Protein AF-A0AAW0C4X2-F1 (afdb_monomer)

Structure (mmCIF, N/CA/C/O backbone):
data_AF-A0AAW0C4X2-F1
#
_entry.id   AF-A0AAW0C4X2-F1
#
loop_
_atom_site.group_PDB
_atom_site.id
_atom_site.type_symbol
_atom_site.label_atom_id
_atom_site.label_alt_id
_atom_site.label_comp_id
_atom_site.label_asym_id
_atom_site.label_entity_id
_atom_site.label_seq_id
_atom_site.pdbx_PDB_ins_code
_atom_site.Cartn_x
_atom_site.Cartn_y
_atom_site.Cartn_z
_atom_site.occupancy
_atom_site.B_iso_or_equiv
_atom_site.auth_seq_id
_atom_site.auth_comp_id
_atom_site.auth_asym_id
_atom_site.auth_atom_id
_atom_site.pdbx_PDB_model_num
ATOM 1 N N . MET A 1 1 ? 22.950 -20.871 20.100 1.00 30.23 1 MET A N 1
ATOM 2 C CA . MET A 1 1 ? 23.099 -21.488 18.767 1.00 30.23 1 MET A CA 1
ATOM 3 C C . MET A 1 1 ? 21.728 -21.504 18.119 1.00 30.23 1 MET A C 1
ATOM 5 O O . MET A 1 1 ? 20.784 -21.814 18.840 1.00 30.23 1 MET A O 1
ATOM 9 N N . PRO A 1 2 ? 21.599 -21.132 16.837 1.00 30.61 2 PRO A N 1
ATOM 10 C CA . PRO A 1 2 ? 20.339 -21.278 16.115 1.00 30.61 2 PRO A CA 1
ATOM 11 C C . PRO A 1 2 ? 19.966 -22.760 16.074 1.00 30.61 2 PRO A C 1
ATOM 13 O O . PRO A 1 2 ? 20.834 -23.610 15.881 1.00 30.61 2 PRO A O 1
ATOM 16 N N . THR A 1 3 ? 18.696 -23.067 16.304 1.00 38.06 3 THR A N 1
ATOM 17 C CA . THR A 1 3 ? 18.161 -24.437 16.331 1.00 38.06 3 THR A CA 1
ATOM 18 C C . THR A 1 3 ? 17.644 -24.906 14.971 1.00 38.06 3 THR A C 1
ATOM 20 O O . THR A 1 3 ? 17.296 -26.074 14.841 1.00 38.06 3 THR A O 1
ATOM 23 N N . LYS A 1 4 ? 17.604 -24.015 13.972 1.00 41.84 4 LYS A N 1
ATOM 24 C CA . LYS A 1 4 ? 17.102 -24.269 12.617 1.00 41.84 4 LYS A CA 1
ATOM 25 C C . LYS A 1 4 ? 18.231 -24.215 11.587 1.00 41.84 4 LYS A C 1
ATOM 27 O O . LYS A 1 4 ? 19.184 -23.449 11.733 1.00 41.84 4 LYS A O 1
ATOM 32 N N . THR A 1 5 ? 18.129 -25.034 10.550 1.00 49.03 5 THR A N 1
ATOM 33 C CA . THR A 1 5 ? 19.038 -25.059 9.396 1.00 49.03 5 THR A CA 1
ATOM 34 C C . THR A 1 5 ? 18.784 -23.872 8.457 1.00 49.03 5 THR A C 1
ATOM 36 O O . THR A 1 5 ? 17.700 -23.302 8.457 1.00 49.03 5 THR A O 1
ATOM 39 N N . LEU A 1 6 ? 19.760 -23.487 7.619 1.00 46.00 6 LEU A N 1
ATOM 40 C CA . LEU A 1 6 ? 19.628 -22.357 6.675 1.00 46.00 6 LEU A CA 1
ATOM 41 C C . LEU A 1 6 ? 18.376 -22.473 5.781 1.00 46.00 6 LEU A C 1
ATOM 43 O O . LEU A 1 6 ? 17.699 -21.478 5.538 1.00 46.00 6 LEU A O 1
ATOM 47 N N . ASN A 1 7 ? 18.050 -23.691 5.344 1.00 52.19 7 ASN A N 1
ATOM 48 C CA . ASN A 1 7 ? 16.861 -23.965 4.538 1.00 52.19 7 ASN A CA 1
ATOM 49 C C . ASN A 1 7 ? 15.564 -23.792 5.346 1.00 52.19 7 ASN A C 1
ATOM 51 O O . ASN A 1 7 ? 14.578 -23.335 4.791 1.00 52.19 7 ASN A O 1
ATOM 55 N N . GLU A 1 8 ? 15.575 -24.092 6.649 1.00 50.25 8 GLU A N 1
ATOM 56 C CA . GLU A 1 8 ? 14.438 -23.884 7.566 1.00 50.25 8 GLU A CA 1
ATOM 57 C C . GLU A 1 8 ? 14.290 -22.420 8.029 1.00 50.25 8 GLU A C 1
ATOM 59 O O . GLU A 1 8 ? 13.216 -22.005 8.463 1.00 50.25 8 GLU A O 1
ATOM 64 N N . ILE A 1 9 ? 15.371 -21.637 7.956 1.00 52.06 9 ILE A N 1
ATOM 65 C CA . ILE A 1 9 ? 15.405 -20.190 8.233 1.00 52.06 9 ILE A CA 1
ATOM 66 C C . ILE A 1 9 ? 14.871 -19.399 7.025 1.00 52.06 9 ILE A C 1
ATOM 68 O O . ILE A 1 9 ? 14.183 -18.393 7.182 1.00 52.06 9 ILE A O 1
ATOM 72 N N . LEU A 1 10 ? 15.171 -19.872 5.810 1.00 57.56 10 LEU A N 1
ATOM 73 C CA . LEU A 1 10 ? 14.763 -19.269 4.538 1.00 57.56 10 LEU A CA 1
ATOM 74 C C . LEU A 1 10 ? 13.524 -19.912 3.906 1.00 57.56 10 LEU A C 1
ATOM 76 O O . LEU A 1 10 ? 13.222 -19.584 2.760 1.00 57.56 10 LEU A O 1
ATOM 80 N N . THR A 1 11 ? 12.817 -20.819 4.591 1.00 59.12 11 THR A N 1
ATOM 81 C CA . THR A 1 11 ? 11.594 -21.436 4.050 1.00 59.12 11 THR A CA 1
ATOM 82 C C . THR A 1 11 ? 10.498 -20.391 3.871 1.00 59.12 11 THR A C 1
ATOM 84 O O . THR A 1 11 ? 9.638 -20.181 4.724 1.00 59.12 11 THR A O 1
ATOM 87 N N . ILE A 1 12 ? 10.549 -19.730 2.724 1.00 65.94 12 ILE A N 1
ATOM 88 C CA . ILE A 1 12 ? 9.437 -19.049 2.102 1.00 65.94 12 ILE A CA 1
ATOM 89 C C . ILE A 1 12 ? 8.434 -20.125 1.696 1.00 65.94 12 ILE A C 1
ATOM 91 O O . ILE A 1 12 ? 8.814 -21.199 1.216 1.00 65.94 12 ILE A O 1
ATOM 95 N N . THR A 1 13 ? 7.146 -19.892 1.939 1.00 75.81 13 THR A N 1
ATOM 96 C CA . THR A 1 13 ? 6.155 -20.843 1.436 1.00 75.81 13 THR A CA 1
ATOM 97 C C . THR A 1 13 ? 6.242 -20.862 -0.094 1.00 75.81 13 THR A C 1
ATOM 99 O O . THR A 1 13 ? 6.532 -19.821 -0.682 1.00 75.81 13 THR A O 1
ATOM 102 N N . PRO A 1 14 ? 5.983 -21.992 -0.776 1.00 78.69 14 PRO A N 1
ATOM 103 C CA . PRO A 1 14 ? 6.015 -22.024 -2.240 1.00 78.69 14 PRO A CA 1
ATOM 104 C C . PRO A 1 14 ? 5.150 -20.925 -2.874 1.00 78.69 14 PRO A C 1
ATOM 106 O O . PRO A 1 14 ? 5.564 -20.283 -3.831 1.00 78.69 14 PRO A O 1
ATOM 109 N N . LYS A 1 15 ? 3.991 -20.633 -2.264 1.00 77.62 15 LYS A N 1
ATOM 110 C CA . LYS A 1 15 ? 3.109 -19.532 -2.673 1.00 77.62 15 LYS A CA 1
ATOM 111 C C . LYS A 1 15 ? 3.739 -18.156 -2.481 1.00 77.62 15 LYS A C 1
ATOM 113 O O . LYS A 1 15 ? 3.568 -17.293 -3.334 1.00 77.62 15 LYS A O 1
ATOM 118 N N . ASP A 1 16 ? 4.435 -17.933 -1.367 1.00 76.69 16 ASP A N 1
ATOM 119 C CA . ASP A 1 16 ? 5.149 -16.675 -1.158 1.00 76.69 16 ASP A CA 1
ATOM 120 C C . ASP A 1 16 ? 6.335 -16.531 -2.125 1.00 76.69 16 ASP A C 1
ATOM 122 O O . ASP A 1 16 ? 6.583 -15.428 -2.600 1.00 76.69 16 ASP A O 1
ATOM 126 N N . GLY A 1 17 ? 7.009 -17.635 -2.467 1.00 73.88 17 GLY A N 1
ATOM 127 C CA . GLY A 1 17 ? 8.081 -17.700 -3.467 1.00 73.88 17 GLY A CA 1
ATOM 128 C C . GLY A 1 17 ? 7.625 -17.311 -4.858 1.00 73.88 17 GLY A C 1
ATOM 129 O O . GLY A 1 17 ? 8.227 -16.428 -5.461 1.00 73.88 17 GLY A O 1
ATOM 130 N N . GLN A 1 18 ? 6.514 -17.888 -5.306 1.00 79.75 18 GLN A N 1
ATOM 131 C CA . GLN A 1 18 ? 5.972 -17.665 -6.642 1.00 79.75 18 GLN A CA 1
ATOM 132 C C . GLN A 1 18 ? 5.727 -16.177 -6.952 1.00 79.75 18 GLN A C 1
ATOM 134 O O . GLN A 1 18 ? 5.985 -15.723 -8.061 1.00 79.75 18 GLN A O 1
ATOM 139 N N . ILE A 1 19 ? 5.307 -15.375 -5.964 1.00 78.56 19 ILE A N 1
ATOM 140 C CA . ILE A 1 19 ? 5.107 -13.926 -6.161 1.00 78.56 19 ILE A CA 1
ATOM 141 C C . ILE A 1 19 ? 6.406 -13.191 -6.520 1.00 78.56 19 ILE A C 1
ATOM 143 O O . ILE A 1 19 ? 6.371 -12.193 -7.240 1.00 78.56 19 ILE A O 1
ATOM 147 N N . TRP A 1 20 ? 7.552 -13.654 -6.021 1.00 78.38 20 TRP A N 1
ATOM 148 C CA . TRP A 1 20 ? 8.853 -13.042 -6.309 1.00 78.38 20 TRP A CA 1
ATOM 149 C C . TRP A 1 20 ? 9.509 -13.590 -7.582 1.00 78.38 20 TRP A C 1
ATOM 151 O O . TRP A 1 20 ? 10.582 -13.130 -7.971 1.00 78.38 20 TRP A O 1
ATOM 161 N N . GLU A 1 21 ? 8.864 -14.549 -8.242 1.00 78.69 21 GLU A N 1
ATOM 162 C CA . GLU A 1 21 ? 9.264 -15.066 -9.550 1.00 78.69 21 GLU A CA 1
ATOM 163 C C . GLU A 1 21 ? 8.542 -14.335 -10.699 1.00 78.69 21 GLU A C 1
ATOM 165 O O . GLU A 1 21 ? 9.056 -14.311 -11.814 1.00 78.69 21 GLU A O 1
ATOM 170 N N . ASP A 1 22 ? 7.415 -13.658 -10.431 1.00 81.62 22 ASP A N 1
ATOM 171 C CA . ASP A 1 22 ? 6.643 -12.877 -11.415 1.00 81.62 22 ASP A CA 1
ATOM 172 C C . ASP A 1 22 ? 7.267 -11.494 -11.681 1.00 81.62 22 ASP A C 1
ATOM 174 O O . ASP A 1 22 ? 6.803 -10.430 -11.237 1.00 81.62 22 ASP A O 1
ATOM 178 N N . TRP A 1 23 ? 8.387 -11.521 -12.397 1.00 83.19 23 TRP A N 1
ATOM 179 C CA . TRP A 1 23 ? 9.043 -10.332 -12.919 1.00 83.19 23 TRP A CA 1
ATOM 180 C C . TRP A 1 23 ? 8.372 -9.862 -14.199 1.00 83.19 23 TRP A C 1
ATOM 182 O O . TRP A 1 23 ? 8.041 -10.648 -15.078 1.00 83.19 23 TRP A O 1
ATOM 192 N N . VAL A 1 24 ? 8.241 -8.550 -14.332 1.00 87.19 24 VAL A N 1
ATOM 193 C CA . VAL A 1 24 ? 7.792 -7.900 -15.558 1.00 87.19 24 VAL A CA 1
ATOM 194 C C . VAL A 1 24 ? 8.735 -6.767 -15.923 1.00 87.19 24 VAL A C 1
ATOM 196 O O . VAL A 1 24 ? 9.558 -6.303 -15.119 1.00 87.19 24 VAL A O 1
ATOM 199 N N . VAL A 1 25 ? 8.608 -6.319 -17.162 1.00 86.19 25 VAL A N 1
ATOM 200 C CA . VAL A 1 25 ? 9.447 -5.288 -17.745 1.00 86.19 25 VAL A CA 1
ATOM 201 C C . VAL A 1 25 ? 8.574 -4.142 -18.238 1.00 86.19 25 VAL A C 1
ATOM 203 O O . VAL A 1 25 ? 7.475 -4.351 -18.754 1.00 86.19 25 VAL A O 1
ATOM 206 N N . VAL A 1 26 ? 9.091 -2.920 -18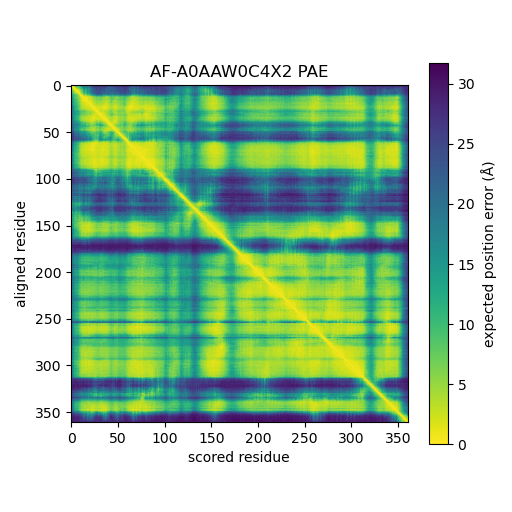.110 1.00 86.56 26 VAL A N 1
ATOM 207 C CA . VAL A 1 26 ? 8.535 -1.709 -18.724 1.00 86.56 26 VAL A CA 1
ATOM 208 C C . VAL A 1 26 ? 9.598 -1.047 -19.602 1.00 86.56 26 VAL A C 1
ATOM 210 O O . VAL A 1 26 ? 10.771 -0.986 -19.225 1.00 86.56 26 VAL A O 1
ATOM 213 N N . SER A 1 27 ? 9.182 -0.550 -20.767 1.00 83.25 27 SER A N 1
ATOM 214 C CA . SER A 1 27 ? 10.049 -0.007 -21.817 1.00 83.25 27 SER A CA 1
ATOM 215 C C . SER A 1 27 ? 9.415 1.229 -22.464 1.00 83.25 27 SER A C 1
ATOM 217 O O . SER A 1 27 ? 8.183 1.287 -22.563 1.00 83.25 27 SER A O 1
ATOM 219 N N . PRO A 1 28 ? 10.204 2.208 -22.950 1.00 81.88 28 PRO A N 1
ATOM 220 C CA . PRO A 1 28 ? 9.652 3.425 -23.545 1.00 81.88 28 PRO A CA 1
ATOM 221 C C . PRO A 1 28 ? 9.048 3.201 -24.936 1.00 81.88 28 PRO A C 1
ATOM 223 O O . PRO A 1 28 ? 8.230 4.011 -25.385 1.00 81.88 28 PRO A O 1
ATOM 226 N N . ILE A 1 29 ? 9.432 2.117 -25.620 1.00 82.06 29 ILE A N 1
ATOM 227 C CA . ILE A 1 29 ? 8.909 1.746 -26.944 1.00 82.06 29 ILE A CA 1
ATOM 228 C C . ILE A 1 29 ? 7.496 1.162 -26.894 1.00 82.06 29 ILE A C 1
ATOM 230 O O . ILE A 1 29 ? 6.831 1.094 -27.928 1.00 82.06 29 ILE A O 1
ATOM 234 N N . TRP A 1 30 ? 7.016 0.759 -25.717 1.00 86.00 30 TRP A N 1
ATOM 235 C CA . TRP A 1 30 ? 5.680 0.201 -25.554 1.00 86.00 30 TRP A CA 1
ATOM 236 C C . TRP A 1 30 ? 4.628 1.277 -25.246 1.00 86.00 30 TRP A C 1
ATOM 238 O O . TRP A 1 30 ? 4.924 2.449 -24.970 1.00 86.00 30 TRP A O 1
ATOM 248 N N . GLY A 1 31 ? 3.355 0.879 -25.339 1.00 85.88 31 GLY A N 1
ATOM 249 C CA . GLY A 1 31 ? 2.228 1.730 -24.957 1.00 85.88 31 GLY A CA 1
ATOM 250 C C . GLY A 1 31 ? 2.312 2.159 -23.489 1.00 85.88 31 GLY A C 1
ATOM 251 O O . GLY A 1 31 ? 2.940 1.487 -22.679 1.00 85.88 31 GLY A O 1
ATOM 252 N N . LYS A 1 32 ? 1.662 3.276 -23.133 1.00 87.19 32 LYS A N 1
ATOM 253 C CA . LYS A 1 32 ? 1.737 3.863 -21.778 1.00 87.19 32 LYS A CA 1
ATOM 254 C C . LYS A 1 32 ? 1.406 2.875 -20.652 1.00 87.19 32 LYS A C 1
ATOM 256 O O . LYS A 1 32 ? 2.076 2.878 -19.622 1.00 87.19 32 LYS A O 1
ATOM 261 N N . ASP A 1 33 ? 0.414 2.027 -20.899 1.00 88.25 33 ASP A N 1
ATOM 262 C CA . ASP A 1 33 ? -0.102 1.036 -19.950 1.00 88.25 33 ASP A CA 1
ATOM 263 C C . ASP A 1 33 ? 0.344 -0.391 -20.283 1.00 88.25 33 ASP A C 1
ATOM 265 O O . ASP A 1 33 ? -0.152 -1.353 -19.702 1.00 88.25 33 ASP A O 1
ATOM 269 N N . TRP A 1 34 ? 1.253 -0.547 -21.246 1.00 89.94 34 TRP A N 1
ATOM 270 C CA . TRP A 1 34 ? 1.736 -1.856 -21.649 1.00 89.94 34 TRP A CA 1
ATOM 271 C C . TRP A 1 34 ? 2.899 -2.283 -20.756 1.00 89.94 34 TRP A C 1
ATOM 273 O O . TRP A 1 34 ? 3.835 -1.523 -20.503 1.00 89.94 34 TRP A O 1
ATOM 283 N N . VAL A 1 35 ? 2.835 -3.529 -20.308 1.00 89.62 35 VAL A N 1
ATOM 284 C CA . VAL A 1 35 ? 3.835 -4.195 -19.476 1.00 89.62 35 VAL A CA 1
ATOM 285 C C . VAL A 1 35 ? 4.068 -5.568 -20.088 1.00 89.62 35 VAL A C 1
ATOM 287 O O . VAL A 1 35 ? 3.130 -6.167 -20.623 1.00 89.62 35 VAL A O 1
ATOM 290 N N . SER A 1 36 ? 5.307 -6.049 -20.044 1.00 88.12 36 SER A N 1
ATOM 291 C CA . SER A 1 36 ? 5.642 -7.329 -20.661 1.00 88.12 36 SER A CA 1
ATOM 292 C C . SER A 1 36 ? 4.880 -8.501 -20.034 1.00 88.12 36 SER A C 1
ATOM 294 O O . SER A 1 36 ? 4.497 -8.437 -18.859 1.00 88.12 36 SER A O 1
ATOM 296 N N . PRO A 1 37 ? 4.736 -9.621 -20.767 1.00 87.12 37 PRO A N 1
ATOM 297 C CA . PRO A 1 37 ? 4.559 -10.930 -20.144 1.00 87.12 37 PRO A CA 1
ATOM 298 C C . PRO A 1 37 ? 5.647 -11.205 -19.085 1.00 87.12 37 PRO A C 1
ATOM 300 O O . PRO A 1 37 ? 6.644 -10.466 -19.033 1.00 87.12 37 PRO A O 1
ATOM 303 N N . PRO A 1 38 ? 5.480 -12.251 -18.251 1.00 86.50 38 PRO A N 1
ATOM 304 C CA . PRO A 1 38 ? 6.507 -12.667 -17.303 1.00 86.50 38 PRO A CA 1
ATOM 305 C C . PRO A 1 38 ? 7.889 -12.734 -17.958 1.00 86.50 38 PRO A C 1
ATOM 307 O O . PRO A 1 38 ? 8.058 -13.264 -19.059 1.00 86.50 38 PRO A O 1
ATOM 310 N N . ALA A 1 39 ? 8.860 -12.140 -17.280 1.00 81.31 39 ALA A N 1
ATOM 311 C CA . ALA A 1 39 ? 10.232 -12.034 -17.725 1.00 81.31 39 ALA A CA 1
ATOM 312 C C . ALA A 1 39 ? 11.142 -12.855 -16.815 1.00 81.31 39 ALA A C 1
ATOM 314 O O . ALA A 1 39 ? 10.932 -12.939 -15.607 1.00 81.31 39 ALA A O 1
ATOM 315 N N . TYR A 1 40 ? 12.198 -13.405 -17.391 1.00 76.94 40 TYR A N 1
ATOM 316 C CA . TYR A 1 40 ? 13.245 -14.098 -16.665 1.00 76.94 40 TYR A CA 1
ATOM 317 C C . TYR A 1 40 ? 14.523 -13.284 -16.714 1.00 76.94 40 TYR A C 1
ATOM 319 O O . TYR A 1 40 ? 14.752 -12.475 -17.614 1.00 76.94 40 TYR A O 1
ATOM 327 N N . CYS A 1 41 ? 15.351 -13.475 -15.697 1.00 66.06 41 CYS A N 1
ATOM 328 C CA . CYS A 1 41 ? 16.691 -12.941 -15.708 1.00 66.06 41 CYS A CA 1
ATOM 329 C C . CYS A 1 41 ? 17.675 -14.055 -15.450 1.00 66.06 41 CYS A C 1
ATOM 331 O O . CYS A 1 41 ? 17.572 -14.758 -14.442 1.00 66.06 41 CYS A O 1
ATOM 333 N N . ASP A 1 42 ? 18.653 -14.157 -16.332 1.00 63.12 42 ASP A N 1
ATOM 334 C CA . ASP A 1 42 ? 19.755 -15.071 -16.138 1.00 63.12 42 ASP A CA 1
ATOM 335 C C . ASP A 1 42 ? 20.718 -14.564 -15.045 1.00 63.12 42 ASP A C 1
ATOM 337 O O . ASP A 1 42 ? 20.573 -13.480 -14.463 1.00 63.12 42 ASP A O 1
ATOM 341 N N . SER A 1 43 ? 21.745 -15.360 -14.756 1.00 55.47 43 SER A N 1
ATOM 342 C CA . SER A 1 43 ? 22.785 -15.012 -13.785 1.00 55.47 43 SER A CA 1
ATOM 343 C C . SER A 1 43 ? 23.664 -13.822 -14.193 1.00 55.47 43 SER A C 1
ATOM 345 O O . SER A 1 43 ? 24.416 -13.319 -13.357 1.00 55.47 43 SER A O 1
ATOM 347 N N . TYR A 1 44 ? 23.604 -13.389 -15.453 1.00 53.28 44 TYR A N 1
ATOM 348 C CA . TYR A 1 44 ? 24.415 -12.310 -16.015 1.00 53.28 44 TYR A CA 1
ATOM 349 C C . TYR A 1 44 ? 23.652 -10.987 -16.137 1.00 53.28 44 TYR A C 1
ATOM 351 O O . TYR A 1 44 ? 24.259 -9.962 -16.444 1.00 53.28 44 TYR A O 1
ATOM 359 N N . GLY A 1 45 ? 22.356 -10.978 -15.817 1.00 56.53 45 GLY A N 1
ATOM 360 C CA . GLY A 1 45 ? 21.523 -9.783 -15.867 1.00 56.53 45 GLY A CA 1
ATOM 361 C C . GLY A 1 45 ? 20.783 -9.596 -17.192 1.00 56.53 45 GLY A C 1
ATOM 362 O O . GLY A 1 45 ? 20.125 -8.565 -17.347 1.00 56.53 45 GLY A O 1
ATOM 363 N N . ALA A 1 46 ? 20.888 -10.547 -18.126 1.00 65.31 46 ALA A N 1
ATOM 364 C CA . ALA A 1 46 ? 20.123 -10.534 -19.364 1.00 65.31 46 ALA A CA 1
ATOM 365 C C . ALA A 1 46 ? 18.643 -10.765 -19.052 1.00 65.31 46 ALA A C 1
ATOM 367 O O . ALA A 1 46 ? 18.299 -11.559 -18.178 1.00 65.31 46 ALA A O 1
ATOM 368 N N . ILE A 1 47 ? 17.775 -10.023 -19.738 1.00 68.06 47 ILE A N 1
ATOM 369 C CA . ILE A 1 47 ? 16.328 -10.094 -19.556 1.00 68.06 47 ILE A CA 1
ATOM 370 C C . ILE A 1 47 ? 15.748 -10.874 -20.730 1.00 68.06 47 ILE A C 1
ATOM 372 O O . ILE A 1 47 ? 15.833 -10.426 -21.871 1.00 68.06 47 ILE A O 1
ATOM 376 N N . GLU A 1 48 ? 15.123 -12.002 -20.427 1.00 73.31 48 GLU A N 1
ATOM 377 C CA . GLU A 1 48 ? 14.366 -12.811 -21.376 1.00 73.31 48 GLU A CA 1
ATOM 378 C C . GLU A 1 48 ? 12.877 -12.531 -21.178 1.00 73.31 48 GLU A C 1
ATOM 380 O O . GLU A 1 48 ? 12.376 -12.584 -20.055 1.00 73.31 48 GLU A O 1
ATOM 385 N N . ILE A 1 49 ? 12.152 -12.233 -22.253 1.00 77.44 49 ILE A N 1
ATOM 386 C CA . ILE A 1 49 ? 10.697 -12.034 -22.208 1.00 77.44 49 ILE A CA 1
ATOM 387 C C . ILE A 1 49 ? 10.076 -13.101 -23.097 1.00 77.44 49 ILE A C 1
ATOM 389 O O . ILE A 1 49 ? 10.462 -13.240 -24.257 1.00 77.44 49 ILE A O 1
ATOM 393 N N . ASP A 1 50 ? 9.135 -13.872 -22.549 1.00 71.88 50 ASP A N 1
ATOM 394 C CA . ASP A 1 50 ? 8.452 -14.940 -23.295 1.00 71.88 50 ASP A CA 1
ATOM 395 C C . ASP A 1 50 ? 9.436 -15.943 -23.948 1.00 71.88 50 ASP A C 1
ATOM 397 O O . ASP A 1 50 ? 9.284 -16.363 -25.092 1.00 71.88 50 ASP A O 1
ATOM 401 N N . GLY A 1 51 ? 10.532 -16.258 -23.244 1.00 65.06 51 GLY A N 1
ATOM 402 C CA . GLY A 1 51 ? 11.563 -17.198 -23.706 1.00 65.06 51 GLY A CA 1
ATOM 403 C C . GLY A 1 51 ? 12.400 -16.722 -24.898 1.00 65.06 51 GLY A C 1
ATOM 404 O O . GLY A 1 51 ? 13.057 -17.536 -25.545 1.00 65.06 51 GLY A O 1
ATOM 405 N N . THR A 1 52 ? 12.377 -15.424 -25.211 1.00 62.91 52 THR A N 1
ATOM 406 C CA . THR A 1 52 ? 13.186 -14.829 -26.283 1.00 62.91 52 THR A CA 1
ATOM 407 C C . THR A 1 52 ? 14.100 -13.728 -25.737 1.00 62.91 52 THR A C 1
ATOM 409 O O . THR A 1 52 ? 13.701 -12.926 -24.890 1.00 62.91 52 THR A O 1
ATOM 412 N N . GLU A 1 53 ? 15.345 -13.691 -26.223 1.00 62.38 53 GLU A N 1
ATOM 413 C CA . GLU A 1 53 ? 16.364 -12.683 -25.862 1.00 62.38 53 GLU A CA 1
ATOM 414 C C . GLU A 1 53 ? 16.262 -11.406 -26.729 1.00 62.38 53 GLU A C 1
ATOM 416 O O . GLU A 1 53 ? 16.844 -10.368 -26.413 1.00 62.38 53 GLU A O 1
ATOM 421 N N . ASP A 1 54 ? 15.464 -11.450 -27.803 1.00 60.31 54 ASP A N 1
ATOM 422 C CA . ASP A 1 54 ? 15.385 -10.436 -28.867 1.00 60.31 54 ASP A CA 1
ATOM 423 C C . ASP A 1 54 ? 14.658 -9.134 -28.471 1.00 60.31 54 ASP A C 1
ATOM 425 O O . ASP A 1 54 ? 14.276 -8.337 -29.327 1.00 60.31 54 ASP A O 1
ATOM 429 N N . TRP A 1 55 ? 14.449 -8.869 -27.182 1.00 64.12 55 TRP A N 1
ATOM 430 C CA . TRP A 1 55 ? 13.702 -7.685 -26.739 1.00 64.12 55 TRP A CA 1
ATOM 431 C C . TRP A 1 55 ? 14.583 -6.460 -26.500 1.00 64.12 55 TRP A C 1
ATOM 433 O O . TRP A 1 55 ? 14.081 -5.339 -26.565 1.00 64.12 55 TRP A O 1
ATOM 443 N N . ASN A 1 56 ? 15.895 -6.637 -26.304 1.00 60.41 56 ASN A N 1
ATOM 444 C CA . ASN A 1 56 ? 16.848 -5.537 -26.108 1.00 60.41 56 ASN A CA 1
ATOM 445 C C . ASN A 1 56 ? 17.701 -5.253 -27.362 1.00 60.41 56 ASN A C 1
ATOM 447 O O . ASN A 1 56 ? 18.922 -5.144 -27.306 1.00 60.41 56 ASN A O 1
ATOM 451 N N . VAL A 1 57 ? 17.060 -5.121 -28.525 1.00 55.22 57 VAL A N 1
ATOM 452 C CA . VAL A 1 57 ? 17.756 -4.896 -29.814 1.00 55.22 57 VAL A CA 1
ATOM 453 C C . VAL A 1 57 ? 18.382 -3.494 -29.918 1.00 55.22 57 VAL A C 1
ATOM 455 O O . VAL A 1 57 ? 19.191 -3.234 -30.806 1.00 55.22 57 VAL A O 1
ATOM 458 N N . ARG A 1 58 ? 17.981 -2.555 -29.049 1.00 54.12 58 ARG A N 1
ATOM 459 C CA . ARG A 1 58 ? 18.320 -1.123 -29.157 1.00 54.12 58 ARG A CA 1
ATOM 460 C C . ARG A 1 58 ? 19.157 -0.562 -28.010 1.00 54.12 58 ARG A C 1
ATOM 462 O O . ARG A 1 58 ? 19.405 0.639 -28.014 1.00 54.12 58 ARG A O 1
ATOM 469 N N . ASP A 1 59 ? 19.595 -1.401 -27.071 1.00 58.72 59 ASP A N 1
ATOM 470 C CA . ASP A 1 59 ? 20.353 -0.967 -25.887 1.00 58.72 59 ASP A CA 1
ATOM 471 C C . ASP A 1 59 ? 19.594 0.110 -25.074 1.00 58.72 59 ASP A C 1
ATOM 473 O O . ASP A 1 59 ? 20.164 1.047 -24.514 1.00 58.72 59 ASP A O 1
ATOM 477 N N . GLU A 1 60 ? 18.259 0.014 -25.065 1.00 65.94 60 GLU A N 1
ATOM 478 C CA . GLU A 1 60 ? 17.392 0.923 -24.318 1.00 65.94 60 GLU A CA 1
ATOM 479 C C . GLU A 1 60 ? 17.287 0.458 -22.860 1.00 65.94 60 GLU A C 1
ATOM 481 O O . GLU A 1 60 ? 17.263 -0.735 -22.563 1.00 65.94 60 GLU A O 1
ATOM 486 N N . ASN A 1 61 ? 17.215 1.401 -21.918 1.00 73.12 61 ASN A N 1
ATOM 487 C CA . ASN A 1 61 ? 17.075 1.054 -20.507 1.00 73.12 61 ASN A CA 1
ATOM 488 C C . ASN A 1 61 ? 15.684 0.460 -20.243 1.00 73.12 61 ASN A C 1
ATOM 490 O O . ASN A 1 61 ? 14.671 1.110 -20.491 1.00 73.12 61 ASN A O 1
ATOM 494 N N . PHE A 1 62 ? 15.620 -0.744 -19.683 1.00 77.81 62 PHE A N 1
ATOM 495 C CA . PHE A 1 62 ? 14.373 -1.390 -19.270 1.00 77.81 62 PHE A CA 1
ATOM 496 C C . PHE A 1 62 ? 14.187 -1.295 -17.753 1.00 77.81 62 PHE A C 1
ATOM 498 O O . PHE A 1 62 ? 15.130 -1.506 -16.987 1.00 77.81 62 PHE A O 1
ATOM 505 N N . LEU A 1 63 ? 12.955 -1.035 -17.302 1.00 79.19 63 LEU A N 1
ATOM 506 C CA . LEU A 1 63 ? 12.604 -1.177 -15.890 1.00 79.19 63 LEU A CA 1
ATOM 507 C C . LEU A 1 63 ? 12.178 -2.616 -15.625 1.00 79.19 63 LEU A C 1
ATOM 509 O O . LEU A 1 63 ? 11.080 -3.008 -16.009 1.00 79.19 63 LEU A O 1
ATOM 513 N N . ARG A 1 64 ? 13.008 -3.369 -14.907 1.00 78.69 64 ARG A N 1
ATOM 514 C CA . ARG A 1 64 ? 12.644 -4.689 -14.385 1.00 78.69 64 ARG A CA 1
ATOM 515 C C . ARG A 1 64 ? 12.101 -4.570 -12.963 1.00 78.69 64 ARG A C 1
ATOM 517 O O . ARG A 1 64 ? 12.778 -4.038 -12.082 1.00 78.69 64 ARG A O 1
ATOM 524 N N . ILE A 1 65 ? 10.904 -5.091 -12.722 1.00 80.38 65 ILE A N 1
ATOM 525 C CA . ILE A 1 65 ? 10.216 -4.986 -11.430 1.00 80.38 65 ILE A CA 1
ATOM 526 C C . ILE A 1 65 ? 9.221 -6.139 -11.260 1.00 80.38 65 ILE A C 1
ATOM 528 O O . ILE A 1 65 ? 8.650 -6.609 -12.234 1.00 80.38 65 ILE A O 1
ATOM 532 N N . HIS A 1 66 ? 8.992 -6.606 -10.032 1.00 84.81 66 HIS A N 1
ATOM 533 C CA . HIS A 1 66 ? 7.926 -7.581 -9.775 1.00 84.81 66 HIS A CA 1
ATOM 534 C C . HIS A 1 66 ? 6.552 -6.958 -10.054 1.00 84.81 66 HIS A C 1
ATOM 536 O O . HIS A 1 66 ? 6.298 -5.827 -9.616 1.00 84.81 66 HIS A O 1
ATOM 542 N N . ARG A 1 67 ? 5.642 -7.694 -10.701 1.00 88.00 67 ARG A N 1
ATOM 543 C CA . ARG A 1 67 ? 4.316 -7.186 -11.108 1.00 88.00 67 ARG A CA 1
ATOM 544 C C . ARG A 1 67 ? 3.531 -6.573 -9.953 1.00 88.00 67 ARG A C 1
ATOM 546 O O . ARG A 1 67 ? 3.009 -5.467 -10.072 1.00 88.00 67 ARG A O 1
ATOM 553 N N . ILE A 1 68 ? 3.522 -7.242 -8.800 1.00 86.38 68 ILE A N 1
ATOM 554 C CA . ILE A 1 68 ? 2.853 -6.764 -7.582 1.00 86.38 68 ILE A CA 1
ATOM 555 C C . ILE A 1 68 ? 3.405 -5.415 -7.096 1.00 86.38 68 ILE A C 1
ATOM 557 O O . ILE A 1 68 ? 2.653 -4.543 -6.663 1.00 86.38 68 ILE A O 1
ATOM 561 N N . CYS A 1 69 ? 4.720 -5.214 -7.201 1.00 86.81 69 CYS A N 1
ATOM 562 C CA . CYS A 1 69 ? 5.385 -3.976 -6.806 1.00 86.81 69 CYS A CA 1
ATOM 563 C C . CYS A 1 69 ? 5.041 -2.843 -7.776 1.00 86.81 69 CYS A C 1
ATOM 565 O O . CYS A 1 69 ? 4.800 -1.717 -7.339 1.00 86.81 69 CYS A O 1
ATOM 567 N N . LEU A 1 70 ? 5.002 -3.152 -9.076 1.00 88.88 70 LEU A N 1
ATOM 568 C CA . LEU A 1 70 ? 4.600 -2.218 -10.123 1.00 88.88 70 LEU A CA 1
ATOM 569 C C . LEU A 1 70 ? 3.140 -1.789 -9.949 1.00 88.88 70 LEU A C 1
ATOM 571 O O . LEU A 1 70 ? 2.878 -0.594 -9.858 1.00 88.88 70 LEU A O 1
ATOM 575 N N . SER A 1 71 ? 2.213 -2.745 -9.810 1.00 90.81 71 SER A N 1
ATOM 576 C CA . SER A 1 71 ? 0.792 -2.475 -9.539 1.00 90.81 71 SER A CA 1
ATOM 577 C C . SER A 1 71 ? 0.626 -1.612 -8.293 1.00 90.81 71 SER A C 1
ATOM 579 O O . SER A 1 71 ? -0.033 -0.572 -8.340 1.00 90.81 71 SER A O 1
ATOM 581 N N . PHE A 1 72 ? 1.309 -1.959 -7.199 1.00 88.75 72 PHE A N 1
ATOM 582 C CA . PHE A 1 72 ? 1.248 -1.175 -5.971 1.00 88.75 72 PHE A CA 1
ATOM 583 C C . PHE A 1 72 ? 1.714 0.271 -6.170 1.00 88.75 72 PHE A C 1
ATOM 585 O O . PHE A 1 72 ? 0.998 1.191 -5.777 1.00 88.75 72 PHE A O 1
ATOM 592 N N . LEU A 1 73 ? 2.870 0.495 -6.803 1.00 87.00 73 LEU A N 1
ATOM 593 C CA . LEU A 1 73 ? 3.387 1.842 -7.068 1.00 87.00 73 LEU A CA 1
ATOM 594 C C . LEU A 1 73 ? 2.454 2.640 -7.986 1.00 87.00 73 LEU A C 1
ATOM 596 O O . LEU A 1 73 ? 2.070 3.757 -7.637 1.00 87.00 73 LEU A O 1
ATOM 600 N N . CYS A 1 74 ? 2.055 2.058 -9.118 1.00 88.19 74 CYS A N 1
ATOM 601 C CA . CYS A 1 74 ? 1.194 2.694 -10.112 1.00 88.19 74 CYS A CA 1
ATOM 602 C C . CYS A 1 74 ? -0.156 3.105 -9.518 1.00 88.19 74 CYS A C 1
ATOM 604 O O . CYS A 1 74 ? -0.548 4.271 -9.613 1.00 88.19 74 CYS A O 1
ATOM 606 N N . ARG A 1 75 ? -0.846 2.189 -8.825 1.00 88.31 75 ARG A N 1
ATOM 607 C CA . ARG A 1 75 ? -2.156 2.468 -8.214 1.00 88.31 75 ARG A CA 1
ATOM 608 C C . ARG A 1 75 ? -2.065 3.534 -7.131 1.00 88.31 75 ARG A C 1
ATOM 610 O O . ARG A 1 75 ? -2.887 4.447 -7.071 1.00 88.31 75 ARG A O 1
ATOM 617 N N . ARG A 1 76 ? -1.029 3.455 -6.303 1.00 84.31 76 ARG A N 1
ATOM 618 C CA . ARG A 1 76 ? -0.864 4.319 -5.139 1.00 84.31 76 ARG A CA 1
ATOM 619 C C . ARG A 1 76 ? -0.411 5.734 -5.479 1.00 84.31 76 ARG A C 1
ATOM 621 O O . ARG A 1 76 ? -0.832 6.676 -4.809 1.00 84.31 76 ARG A O 1
ATOM 628 N N . LEU A 1 77 ? 0.429 5.879 -6.502 1.00 82.50 77 LEU A N 1
ATOM 629 C CA . LEU A 1 77 ? 0.880 7.173 -7.023 1.00 82.50 77 LEU A CA 1
ATOM 630 C C . LEU A 1 77 ? -0.051 7.725 -8.104 1.00 82.50 77 LEU A C 1
ATOM 632 O O . LEU A 1 77 ? 0.048 8.905 -8.439 1.00 82.50 77 LEU A O 1
ATOM 636 N N . SER A 1 78 ? -0.993 6.912 -8.592 1.00 85.62 78 SER A N 1
ATOM 637 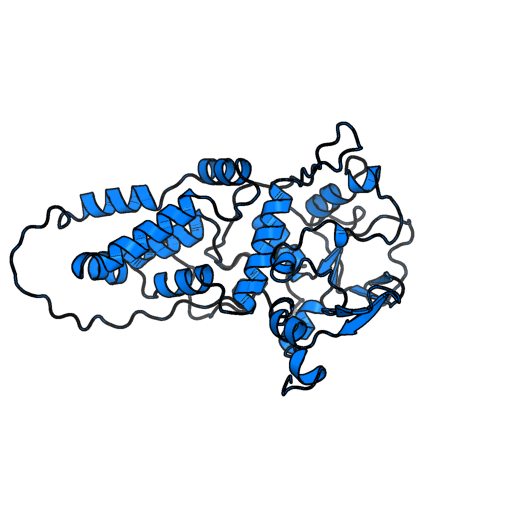C CA . SER A 1 78 ? -1.893 7.248 -9.695 1.00 85.62 78 SER A CA 1
ATOM 638 C C . SER A 1 78 ? -1.124 7.553 -10.986 1.00 85.62 78 SER A C 1
ATOM 640 O O . SER A 1 78 ? -1.428 8.544 -11.647 1.00 85.62 78 SER A O 1
ATOM 642 N N . ILE A 1 79 ? -0.134 6.714 -11.301 1.00 87.44 79 ILE A N 1
ATOM 643 C CA . ILE A 1 79 ? 0.740 6.823 -12.477 1.00 87.44 79 ILE A CA 1
ATOM 644 C C . ILE A 1 79 ? 0.668 5.551 -13.322 1.00 87.44 79 ILE A C 1
ATOM 646 O O . ILE A 1 79 ? 0.403 4.463 -12.809 1.00 87.44 79 ILE A O 1
ATOM 650 N N . THR A 1 80 ? 0.959 5.686 -14.606 1.00 91.31 80 THR A N 1
ATOM 651 C CA . THR A 1 80 ? 1.123 4.574 -15.546 1.00 91.31 80 THR A CA 1
ATOM 652 C C . THR A 1 80 ? 2.497 3.905 -15.381 1.00 91.31 80 THR A C 1
ATOM 654 O O . THR A 1 80 ? 3.438 4.536 -14.881 1.00 91.31 80 THR A O 1
ATOM 657 N N . PRO A 1 81 ? 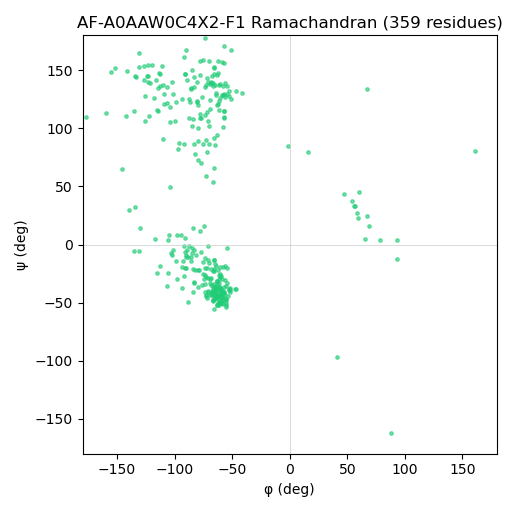2.664 2.641 -15.814 1.00 91.31 81 PRO A N 1
ATOM 658 C CA . PRO A 1 81 ? 3.974 1.996 -15.885 1.00 91.31 81 PRO A CA 1
ATOM 659 C C . PRO A 1 81 ? 5.001 2.834 -16.653 1.00 91.31 81 PRO A C 1
ATOM 661 O O . PRO A 1 81 ? 6.143 2.970 -16.214 1.00 91.31 81 PRO A O 1
ATOM 664 N N . ARG A 1 82 ? 4.597 3.455 -17.768 1.00 89.00 82 ARG A N 1
ATOM 665 C CA . ARG A 1 82 ? 5.487 4.319 -18.548 1.00 89.00 82 ARG A CA 1
ATOM 666 C C . ARG A 1 82 ? 5.887 5.593 -17.813 1.00 89.00 82 ARG A C 1
ATOM 668 O O . ARG A 1 82 ? 7.056 5.944 -17.855 1.00 89.00 82 ARG A O 1
ATOM 675 N N . GLU A 1 83 ? 4.975 6.258 -17.110 1.00 87.44 83 GLU A N 1
ATOM 676 C CA . GLU A 1 83 ? 5.326 7.427 -16.284 1.00 87.44 83 GLU A CA 1
ATOM 677 C C . GLU A 1 83 ? 6.308 7.051 -15.163 1.00 87.44 83 GLU A C 1
ATOM 679 O O . GLU A 1 83 ? 7.224 7.817 -14.854 1.00 87.44 83 GLU A O 1
ATOM 684 N N . LEU A 1 84 ? 6.166 5.846 -14.589 1.00 85.56 84 LEU A N 1
ATOM 685 C CA . LEU A 1 84 ? 7.164 5.303 -13.670 1.00 85.56 84 LEU A CA 1
ATOM 686 C C . LEU A 1 84 ? 8.510 5.140 -14.386 1.00 85.56 84 LEU A C 1
ATOM 688 O O . LEU A 1 84 ? 9.505 5.666 -13.903 1.00 85.56 84 LEU A O 1
ATOM 692 N N . TRP A 1 85 ? 8.553 4.478 -15.543 1.00 84.88 85 TRP A N 1
ATOM 693 C CA . TRP A 1 85 ? 9.782 4.322 -16.328 1.00 84.88 85 TRP A CA 1
ATOM 694 C C . TRP A 1 85 ? 10.432 5.670 -16.676 1.00 84.88 85 TRP A C 1
ATOM 696 O O . TRP A 1 85 ? 11.626 5.843 -16.448 1.00 84.88 85 TRP A O 1
ATOM 706 N N . GLU A 1 86 ? 9.660 6.646 -17.162 1.00 82.81 86 GLU A N 1
ATOM 707 C CA . GLU A 1 86 ? 10.143 7.966 -17.596 1.00 82.81 86 GLU A CA 1
ATOM 708 C C . GLU A 1 86 ? 10.819 8.706 -16.443 1.00 82.81 86 GLU A C 1
ATOM 710 O O . GLU A 1 86 ? 11.895 9.279 -16.603 1.00 82.81 86 GLU A O 1
ATOM 715 N N . SER A 1 87 ? 10.264 8.609 -15.240 1.00 77.94 87 SER A N 1
ATOM 716 C CA . SER A 1 87 ? 10.885 9.216 -14.063 1.00 77.94 87 SER A CA 1
ATOM 717 C C . SER A 1 87 ? 12.221 8.608 -13.665 1.00 77.94 87 SER A C 1
ATOM 719 O O . SER A 1 87 ? 13.021 9.266 -12.997 1.00 77.94 87 SER A O 1
ATOM 721 N N . LEU A 1 88 ? 12.466 7.365 -14.083 1.00 75.88 88 LEU A N 1
ATOM 722 C CA . LEU A 1 88 ? 13.715 6.678 -13.833 1.00 75.88 88 LEU A CA 1
ATOM 723 C C . LEU A 1 88 ? 14.695 6.848 -14.995 1.00 75.88 88 LEU A C 1
ATOM 725 O O . LEU A 1 88 ? 15.880 7.019 -14.749 1.00 75.88 88 LEU A O 1
ATOM 729 N N . TYR A 1 89 ? 14.249 6.854 -16.249 1.00 75.31 89 TYR A N 1
ATOM 730 C CA . TYR A 1 89 ? 15.134 6.661 -17.405 1.00 75.31 89 TYR A CA 1
ATOM 731 C C . TYR A 1 89 ? 14.991 7.689 -18.533 1.00 75.31 89 TYR A C 1
ATOM 733 O O . TYR A 1 89 ? 15.783 7.632 -19.474 1.00 75.31 89 TYR A O 1
ATOM 741 N N . ALA A 1 90 ? 14.026 8.617 -18.478 1.00 74.00 90 ALA A N 1
ATOM 742 C CA . ALA A 1 90 ? 13.930 9.675 -19.488 1.00 74.00 90 ALA A CA 1
ATOM 743 C C . ALA A 1 90 ? 15.244 10.484 -19.567 1.00 74.00 90 ALA A C 1
ATOM 745 O O . ALA A 1 90 ? 15.976 10.542 -18.583 1.00 74.00 90 ALA A O 1
ATOM 746 N N . PRO A 1 91 ? 15.564 11.145 -20.693 1.00 68.62 91 PRO A N 1
ATOM 747 C CA . PRO A 1 91 ? 16.814 11.905 -20.838 1.00 68.62 91 PRO A CA 1
ATOM 748 C C . PRO A 1 91 ? 17.025 12.990 -19.766 1.00 68.62 91 PRO A C 1
ATOM 750 O O . PRO A 1 91 ? 18.151 13.284 -19.370 1.00 68.62 91 PRO A O 1
ATOM 753 N N . GLU A 1 92 ? 15.930 13.561 -19.268 1.00 62.31 92 GLU A N 1
ATOM 754 C CA . GLU A 1 92 ? 15.886 14.510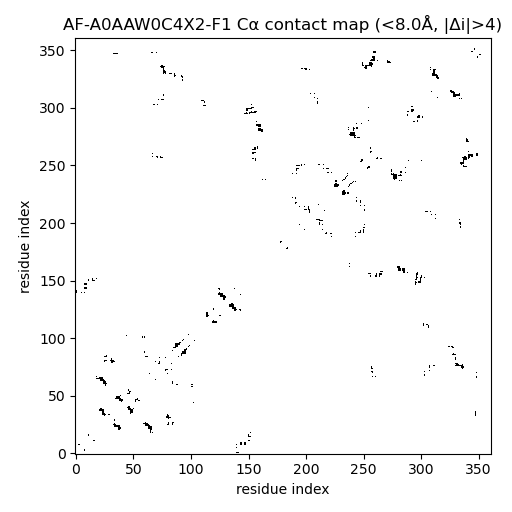 -18.149 1.00 62.31 92 GLU A CA 1
ATOM 755 C C . GLU A 1 92 ? 15.897 13.842 -16.760 1.00 62.31 92 GLU A C 1
ATOM 757 O O . GLU A 1 92 ? 15.970 14.530 -15.736 1.00 62.31 92 GLU A O 1
ATOM 762 N N . SER A 1 93 ? 15.844 12.510 -16.700 1.00 63.03 93 SER A N 1
ATOM 763 C CA . SER A 1 93 ? 15.995 11.752 -15.466 1.00 63.03 93 SER A CA 1
ATOM 764 C C . SER A 1 93 ? 17.443 11.801 -14.988 1.00 63.03 93 SER A C 1
ATOM 766 O O . SER A 1 93 ? 18.423 11.766 -15.733 1.00 63.03 93 SER A O 1
ATOM 768 N N . ILE A 1 94 ? 17.594 11.855 -13.675 1.00 56.78 94 ILE A N 1
ATOM 769 C CA . ILE A 1 94 ? 18.904 12.000 -13.040 1.00 56.78 94 ILE A CA 1
ATOM 770 C C . ILE A 1 94 ? 19.687 10.692 -13.093 1.00 56.78 94 ILE A C 1
ATOM 772 O O . ILE A 1 94 ? 20.915 10.713 -13.122 1.00 56.78 94 ILE A O 1
ATOM 776 N N . TYR A 1 95 ? 18.999 9.554 -13.176 1.00 59.78 95 TYR A N 1
ATOM 777 C CA . TYR A 1 95 ? 19.672 8.289 -13.424 1.00 59.78 95 TYR A CA 1
ATOM 778 C C . TYR A 1 95 ? 20.266 8.230 -14.829 1.00 59.78 95 TYR A C 1
ATOM 780 O O . TYR A 1 95 ? 21.424 7.843 -14.952 1.00 59.78 95 TYR A O 1
ATOM 788 N N . PHE A 1 96 ? 19.568 8.721 -15.859 1.00 58.44 96 PHE A N 1
ATOM 789 C CA . PHE A 1 96 ? 20.168 8.855 -17.186 1.00 58.44 96 PHE A CA 1
ATOM 790 C C . PHE A 1 96 ? 21.384 9.800 -17.162 1.00 58.44 96 PHE A C 1
ATOM 792 O O . PHE A 1 96 ? 22.430 9.491 -17.729 1.00 58.44 96 PHE A O 1
ATOM 799 N N . LEU A 1 97 ? 21.303 10.918 -16.434 1.00 56.66 97 LEU A N 1
ATOM 800 C CA . LEU A 1 97 ? 22.398 11.896 -16.354 1.00 56.66 97 LEU A CA 1
ATOM 801 C C . LEU A 1 97 ? 23.649 11.401 -15.603 1.00 56.66 97 LEU A C 1
ATOM 803 O O . LEU A 1 97 ? 24.749 11.868 -15.898 1.00 56.66 97 LEU A O 1
ATOM 807 N N . HIS A 1 98 ? 23.513 10.489 -14.634 1.00 54.44 98 HIS A N 1
ATOM 808 C CA . HIS A 1 98 ? 24.627 10.070 -13.768 1.00 54.44 98 HIS A CA 1
ATOM 809 C C . HIS A 1 98 ? 25.052 8.606 -13.922 1.00 54.44 98 HIS A C 1
ATOM 811 O O . HIS A 1 98 ? 26.195 8.276 -13.604 1.00 54.44 98 HIS A O 1
ATOM 817 N N . TYR A 1 99 ? 24.158 7.737 -14.388 1.00 57.84 99 TYR A N 1
ATOM 818 C CA . TYR A 1 99 ? 24.293 6.286 -14.267 1.00 57.84 99 TYR A CA 1
ATOM 819 C C . TYR A 1 99 ? 23.854 5.546 -15.535 1.00 57.84 99 TYR A C 1
ATOM 821 O O . TYR A 1 99 ? 23.427 4.402 -15.440 1.00 57.84 99 TYR A O 1
ATOM 829 N N . ASN A 1 100 ? 23.986 6.163 -16.720 1.00 52.34 100 ASN A N 1
ATOM 830 C CA . ASN A 1 100 ? 23.744 5.536 -18.029 1.00 52.34 100 ASN A CA 1
ATOM 831 C C . ASN A 1 100 ? 24.775 4.431 -18.358 1.00 52.34 100 ASN A C 1
ATOM 833 O O . ASN A 1 100 ? 25.484 4.483 -19.363 1.00 52.34 100 ASN A O 1
ATOM 837 N N . ARG A 1 101 ? 24.927 3.465 -17.452 1.00 50.22 101 ARG A N 1
ATOM 838 C CA . ARG A 1 101 ? 25.701 2.244 -17.613 1.00 50.22 101 ARG A CA 1
ATOM 839 C C . ARG A 1 101 ? 24.713 1.086 -17.721 1.00 50.22 101 ARG A C 1
ATOM 841 O O . ARG A 1 101 ? 23.953 0.867 -16.774 1.00 50.22 101 ARG A O 1
ATOM 848 N N . PRO A 1 102 ? 24.739 0.328 -18.826 1.00 44.56 102 PRO A N 1
ATOM 849 C CA . PRO A 1 102 ? 23.941 -0.882 -18.960 1.00 44.56 102 PRO A CA 1
ATOM 850 C C . PRO A 1 102 ? 24.180 -1.820 -17.765 1.00 44.56 102 PRO A C 1
ATOM 852 O O . PRO A 1 102 ? 25.325 -2.111 -17.420 1.00 44.56 102 PRO A O 1
ATOM 855 N N . GLY A 1 103 ? 23.106 -2.266 -17.105 1.00 41.94 103 GLY A N 1
ATOM 856 C CA . GLY A 1 103 ? 23.152 -3.268 -16.029 1.00 41.94 103 GLY A CA 1
ATOM 857 C C . GLY A 1 103 ? 23.248 -2.746 -14.586 1.00 41.94 103 GLY A C 1
ATOM 858 O O . GLY A 1 103 ? 22.996 -3.515 -13.656 1.00 41.94 103 GLY A O 1
ATOM 859 N N . GLU A 1 104 ? 23.528 -1.459 -14.348 1.00 44.09 104 GLU A N 1
ATOM 860 C CA . GLU A 1 104 ? 23.479 -0.881 -12.994 1.00 44.09 104 GLU A CA 1
ATOM 861 C C . GLU A 1 104 ? 22.018 -0.570 -12.611 1.00 44.09 104 GLU A C 1
ATOM 863 O O . GLU A 1 104 ? 21.485 0.502 -12.881 1.00 44.09 104 GLU A O 1
ATOM 868 N N . GLN A 1 105 ? 21.324 -1.541 -12.011 1.00 44.91 105 GLN A N 1
ATOM 869 C CA . GLN A 1 105 ? 19.912 -1.403 -11.625 1.00 44.91 105 GLN A CA 1
ATOM 870 C C . GLN A 1 105 ? 19.718 -0.345 -10.527 1.00 44.91 105 GLN A C 1
ATOM 872 O O . GLN A 1 105 ? 20.589 -0.134 -9.693 1.00 44.91 105 GLN A O 1
ATOM 877 N N . LEU A 1 106 ? 18.534 0.272 -10.470 1.00 48.22 106 LEU A N 1
ATOM 878 C CA . LEU A 1 106 ? 18.152 1.322 -9.504 1.00 48.22 106 LEU A CA 1
ATOM 879 C C . LEU A 1 106 ? 18.075 0.872 -8.035 1.00 48.22 106 LEU A C 1
ATOM 881 O O . LEU A 1 106 ? 18.011 1.701 -7.126 1.00 48.22 106 LEU A O 1
ATOM 885 N N . LEU A 1 107 ? 18.077 -0.441 -7.798 1.00 42.81 107 LEU A N 1
ATOM 886 C CA . LEU A 1 107 ? 17.962 -1.084 -6.486 1.00 42.81 107 LEU A CA 1
ATOM 887 C C . LEU A 1 107 ? 18.880 -0.520 -5.373 1.00 42.81 107 LEU A C 1
ATOM 889 O O . LEU A 1 107 ? 18.381 -0.389 -4.255 1.00 42.81 107 LEU A O 1
ATOM 893 N N . PRO A 1 108 ? 20.150 -0.127 -5.617 1.00 41.97 108 PRO A N 1
ATOM 894 C CA . PRO A 1 108 ? 21.031 0.460 -4.603 1.00 41.97 108 PRO A CA 1
ATOM 895 C C . PRO A 1 108 ? 20.565 1.827 -4.081 1.00 41.97 108 PRO A C 1
ATOM 897 O O . PRO A 1 108 ? 20.981 2.240 -2.998 1.00 41.97 108 PRO A O 1
ATOM 900 N N . TYR A 1 109 ? 19.728 2.541 -4.841 1.00 49.22 109 TYR A N 1
ATOM 901 C CA . TYR A 1 109 ? 19.302 3.912 -4.536 1.00 49.22 109 TYR A CA 1
ATOM 902 C C . TYR A 1 109 ? 17.932 3.981 -3.864 1.00 49.22 109 TYR A C 1
ATOM 904 O O . TYR A 1 109 ? 17.583 5.001 -3.266 1.00 49.22 109 TYR A O 1
ATOM 912 N N . PHE A 1 110 ? 17.172 2.885 -3.891 1.00 49.03 110 PHE A N 1
ATOM 913 C CA . PHE A 1 110 ? 16.037 2.725 -2.999 1.00 49.03 110 PHE A CA 1
ATOM 914 C C . PHE A 1 110 ? 16.579 2.498 -1.589 1.00 49.03 110 PHE A C 1
ATOM 916 O O . PHE A 1 110 ? 17.106 1.437 -1.260 1.00 49.03 110 PHE A O 1
ATOM 923 N N . HIS A 1 111 ? 16.467 3.515 -0.734 1.00 47.25 111 HIS A N 1
ATOM 924 C CA . HIS A 1 111 ? 16.694 3.338 0.693 1.00 47.25 111 HIS A CA 1
ATOM 925 C C . HIS A 1 111 ? 15.634 2.371 1.231 1.00 47.25 111 HIS A C 1
ATOM 927 O O . HIS A 1 111 ? 14.513 2.750 1.565 1.00 47.25 111 HIS A O 1
ATOM 933 N N . TYR A 1 112 ? 15.983 1.093 1.295 1.00 49.66 112 TYR A N 1
ATOM 934 C CA . TYR A 1 112 ? 15.208 0.085 1.996 1.00 49.66 112 TYR A CA 1
ATOM 935 C C . TYR A 1 112 ? 15.329 0.352 3.503 1.00 49.66 112 TYR A C 1
ATOM 937 O O . TYR A 1 112 ? 16.217 -0.157 4.181 1.00 49.66 112 TYR A O 1
ATOM 945 N N . HIS A 1 113 ? 14.459 1.222 4.015 1.00 43.62 113 HIS A N 1
ATOM 946 C CA . HIS A 1 113 ? 14.557 1.799 5.360 1.00 43.62 113 HIS A CA 1
ATOM 947 C C . HIS A 1 113 ? 14.504 0.779 6.503 1.00 43.62 113 HIS A C 1
ATOM 949 O O . HIS A 1 113 ? 15.137 0.984 7.535 1.00 43.62 113 HIS A O 1
ATOM 955 N N . ASP A 1 114 ? 13.837 -0.356 6.311 1.00 45.12 114 ASP A N 1
ATOM 956 C CA . ASP A 1 114 ? 13.790 -1.411 7.328 1.00 45.12 114 ASP A CA 1
ATOM 957 C C . ASP A 1 114 ? 15.082 -2.249 7.407 1.00 45.12 114 ASP A C 1
ATOM 959 O O . ASP A 1 114 ? 15.235 -3.057 8.324 1.00 45.12 114 ASP A O 1
ATOM 963 N N . MET A 1 115 ? 16.045 -2.038 6.499 1.00 45.19 115 MET A N 1
ATOM 964 C CA . MET A 1 115 ? 17.352 -2.713 6.528 1.00 45.19 115 MET A CA 1
ATOM 965 C C . MET A 1 115 ? 18.383 -2.010 7.428 1.00 45.19 115 MET A C 1
ATOM 967 O O . MET A 1 115 ? 19.477 -2.527 7.638 1.00 45.19 115 MET A O 1
ATOM 971 N N . GLU A 1 116 ? 18.045 -0.862 8.027 1.00 43.72 116 GLU A N 1
ATOM 972 C CA . GLU A 1 116 ? 18.906 -0.195 9.020 1.00 43.72 116 GLU A CA 1
ATOM 973 C C . GLU A 1 116 ? 18.715 -0.743 10.454 1.00 43.72 116 GLU A C 1
ATOM 975 O O . GLU A 1 116 ? 19.501 -0.417 11.346 1.00 43.72 116 GLU A O 1
ATOM 980 N N . GLY A 1 117 ? 17.719 -1.616 10.678 1.00 38.34 117 GLY A N 1
ATOM 981 C CA . GLY A 1 117 ? 17.236 -2.043 12.002 1.00 38.34 117 GLY A CA 1
ATOM 982 C C . GLY A 1 117 ? 18.214 -2.834 12.885 1.00 38.34 117 GLY A C 1
ATOM 983 O O . GLY A 1 117 ? 18.019 -2.896 14.098 1.00 38.34 117 GLY A O 1
ATOM 984 N N . ARG A 1 118 ? 19.302 -3.384 12.330 1.00 39.00 118 ARG A N 1
ATOM 985 C CA . ARG A 1 118 ? 20.454 -3.889 13.100 1.00 39.00 118 ARG A CA 1
ATOM 986 C C . ARG A 1 118 ? 21.753 -3.568 12.355 1.00 39.00 118 ARG A C 1
ATOM 988 O O . ARG A 1 118 ? 22.061 -4.139 11.316 1.00 39.00 118 ARG A O 1
ATOM 995 N N . ASN A 1 119 ? 22.541 -2.650 12.915 1.00 40.25 119 ASN A N 1
ATOM 996 C CA . ASN A 1 119 ? 23.940 -2.382 12.552 1.00 40.25 119 ASN A CA 1
ATOM 997 C C . ASN A 1 119 ? 24.247 -1.953 11.101 1.00 40.25 119 ASN A C 1
ATOM 999 O O . ASN A 1 119 ? 25.402 -2.069 10.692 1.00 40.25 119 ASN A O 1
ATOM 1003 N N . LYS A 1 120 ? 23.288 -1.401 10.340 1.00 46.41 120 LYS A N 1
ATOM 1004 C CA . LYS A 1 120 ? 23.539 -0.885 8.973 1.00 46.41 120 LYS A CA 1
ATOM 1005 C C . LYS A 1 120 ? 24.134 -1.939 8.012 1.00 46.41 120 LYS A C 1
ATOM 1007 O O . LYS A 1 120 ? 24.972 -1.601 7.176 1.00 46.41 120 LYS A O 1
ATOM 1012 N N . GLN A 1 121 ? 23.776 -3.216 8.161 1.00 39.81 121 GLN A N 1
ATOM 1013 C CA . GLN A 1 121 ? 24.288 -4.274 7.282 1.00 39.81 121 GLN A CA 1
ATOM 1014 C C . GLN A 1 121 ? 23.643 -4.194 5.887 1.00 39.81 121 GLN A C 1
ATOM 1016 O O . GLN A 1 121 ? 22.439 -3.990 5.758 1.00 39.81 121 GLN A O 1
ATOM 1021 N N . PHE A 1 122 ? 24.466 -4.330 4.843 1.00 40.50 122 PHE A N 1
ATOM 1022 C CA . PHE A 1 122 ? 24.042 -4.344 3.439 1.00 40.50 122 PHE A CA 1
ATOM 1023 C C . PHE A 1 122 ? 23.438 -5.709 3.072 1.00 40.50 122 PHE A C 1
ATOM 1025 O O . PHE A 1 122 ? 23.902 -6.736 3.567 1.00 40.50 122 PHE A O 1
ATOM 1032 N N . PHE A 1 123 ? 22.437 -5.729 2.187 1.00 44.06 123 PHE A N 1
ATOM 1033 C CA . PHE A 1 123 ? 21.761 -6.947 1.723 1.00 44.06 123 PHE A CA 1
ATOM 1034 C C . PHE A 1 123 ? 22.614 -7.705 0.694 1.00 44.06 123 PHE A C 1
ATOM 1036 O O . PHE A 1 123 ? 22.320 -7.758 -0.494 1.00 44.06 123 PHE A O 1
ATOM 1043 N N . GLY A 1 124 ? 23.702 -8.298 1.168 1.00 41.69 124 GLY A N 1
ATOM 1044 C CA . GLY A 1 124 ? 24.053 -9.652 0.765 1.00 41.69 124 GLY A CA 1
ATOM 1045 C C . GLY A 1 124 ? 23.733 -10.509 1.979 1.00 41.69 124 GLY A C 1
ATOM 1046 O O . GLY A 1 124 ? 24.195 -10.158 3.053 1.00 41.69 124 GLY A O 1
ATOM 1047 N N . TYR A 1 125 ? 22.868 -11.518 1.854 1.00 46.22 125 TYR A N 1
ATOM 1048 C CA . TYR A 1 125 ? 22.610 -12.588 2.837 1.00 46.22 125 TYR A CA 1
ATOM 1049 C C . TYR A 1 125 ? 23.122 -12.311 4.258 1.00 46.22 125 TYR A C 1
ATOM 1051 O O . TYR A 1 125 ? 24.216 -12.767 4.569 1.00 46.22 125 TYR A O 1
ATOM 1059 N N . ALA A 1 126 ? 22.383 -11.517 5.052 1.00 54.22 126 ALA A N 1
ATOM 1060 C CA . ALA A 1 126 ? 22.761 -11.004 6.378 1.00 54.22 126 ALA A CA 1
ATOM 1061 C C . ALA A 1 126 ? 24.142 -11.491 6.848 1.00 54.22 126 ALA A C 1
ATOM 1063 O O . ALA A 1 126 ? 24.250 -12.550 7.451 1.00 54.22 126 ALA A O 1
ATOM 1064 N N . VAL A 1 127 ? 25.220 -10.816 6.443 1.00 54.94 127 VAL A N 1
ATOM 1065 C CA . VAL A 1 127 ? 26.579 -11.347 6.625 1.00 54.94 127 VAL A CA 1
ATOM 1066 C C . VAL A 1 127 ? 27.222 -10.718 7.852 1.00 54.94 127 VAL A C 1
ATOM 1068 O O . VAL A 1 127 ? 27.409 -9.503 7.940 1.00 54.94 127 VAL A O 1
ATOM 1071 N N . LYS A 1 128 ? 27.643 -11.548 8.803 1.00 63.12 128 LYS A N 1
ATOM 1072 C CA . LYS A 1 128 ? 28.480 -11.131 9.923 1.00 63.12 128 LYS A CA 1
ATOM 1073 C C . LYS A 1 128 ? 29.931 -11.045 9.467 1.00 63.12 128 LYS A C 1
ATOM 1075 O O . LYS A 1 128 ? 30.529 -12.025 9.019 1.00 63.12 128 LYS A O 1
ATOM 1080 N N . LYS A 1 129 ? 30.534 -9.869 9.641 1.00 61.38 129 LYS A N 1
ATOM 1081 C CA . LYS A 1 129 ? 31.983 -9.699 9.510 1.00 61.38 129 LYS A CA 1
ATOM 1082 C C . LYS A 1 129 ? 32.657 -10.329 10.727 1.00 61.38 129 LYS A C 1
ATOM 1084 O O . LYS A 1 129 ? 32.492 -9.836 11.839 1.00 61.38 129 LYS A O 1
ATOM 1089 N N . ILE A 1 130 ? 33.381 -11.428 10.525 1.00 65.94 130 ILE A N 1
ATOM 1090 C CA . ILE A 1 130 ? 34.088 -12.127 11.614 1.00 65.94 130 ILE A CA 1
ATOM 1091 C C . ILE A 1 130 ? 35.529 -11.614 11.745 1.00 65.94 130 ILE A C 1
ATOM 1093 O O . ILE A 1 130 ? 36.083 -11.625 12.839 1.00 65.94 130 ILE A O 1
ATOM 1097 N N . ASP A 1 131 ? 36.119 -11.116 10.653 1.00 60.91 131 ASP A N 1
ATOM 1098 C CA . ASP A 1 131 ? 37.517 -10.676 10.616 1.00 60.91 131 ASP A CA 1
ATOM 1099 C C . ASP A 1 131 ? 37.662 -9.327 9.887 1.00 60.91 131 ASP A C 1
ATOM 1101 O O . ASP A 1 131 ? 37.389 -9.201 8.686 1.00 60.91 131 ASP A O 1
ATOM 1105 N N . THR A 1 132 ? 38.083 -8.294 10.620 1.00 56.97 132 THR A N 1
ATOM 1106 C CA . THR A 1 132 ? 38.356 -6.950 10.090 1.00 56.97 132 THR A CA 1
ATOM 1107 C C . THR A 1 132 ? 39.627 -6.878 9.254 1.00 56.97 132 THR A C 1
ATOM 1109 O O . THR A 1 132 ? 39.666 -6.055 8.340 1.00 56.97 132 THR A O 1
ATOM 1112 N N . ALA A 1 133 ? 40.616 -7.739 9.504 1.00 57.72 133 ALA A N 1
ATOM 1113 C CA . ALA A 1 133 ? 41.903 -7.743 8.811 1.00 57.72 133 ALA A CA 1
ATOM 1114 C C . ALA A 1 133 ? 41.851 -8.495 7.472 1.00 57.72 133 ALA A C 1
ATOM 1116 O O . ALA A 1 133 ? 42.519 -8.098 6.523 1.00 57.72 133 ALA A O 1
ATOM 1117 N N . ARG A 1 134 ? 41.038 -9.556 7.373 1.00 54.56 134 ARG A N 1
ATOM 1118 C CA . ARG A 1 134 ? 40.922 -10.386 6.153 1.00 54.56 134 ARG A CA 1
ATOM 1119 C C . ARG A 1 134 ? 39.638 -10.183 5.351 1.00 54.56 134 ARG A C 1
ATOM 1121 O O . ARG A 1 134 ? 39.415 -10.905 4.388 1.00 54.56 134 ARG A O 1
ATOM 1128 N N . GLN A 1 135 ? 38.782 -9.243 5.761 1.00 57.53 135 GLN A N 1
ATOM 1129 C CA . GLN A 1 135 ? 37.445 -9.035 5.185 1.00 57.53 135 GLN A CA 1
ATOM 1130 C C . GLN A 1 135 ? 36.651 -10.342 5.015 1.00 57.53 135 GLN A C 1
ATOM 1132 O O . GLN A 1 135 ? 36.024 -10.579 3.986 1.00 57.53 135 GLN A O 1
ATOM 1137 N N . ARG A 1 136 ? 36.687 -11.219 6.026 1.00 51.66 136 ARG A N 1
ATOM 1138 C CA . ARG A 1 136 ? 35.950 -12.484 5.976 1.00 51.66 136 ARG A CA 1
ATOM 1139 C C . ARG A 1 136 ? 34.520 -12.277 6.466 1.00 51.66 136 ARG A C 1
ATOM 1141 O O . ARG A 1 136 ? 34.302 -11.852 7.606 1.00 51.66 136 ARG A O 1
ATOM 1148 N N . TRP A 1 137 ? 33.571 -12.625 5.608 1.00 59.59 137 TRP A N 1
ATOM 1149 C CA . TRP A 1 137 ? 32.136 -12.535 5.849 1.00 59.59 137 TRP A CA 1
ATOM 1150 C C . TRP A 1 137 ? 31.548 -13.945 5.974 1.00 59.59 137 TRP A C 1
ATOM 1152 O O . TRP A 1 137 ? 31.941 -14.842 5.230 1.00 59.59 137 TRP A O 1
ATOM 1162 N N . VAL A 1 138 ? 30.653 -14.157 6.939 1.00 64.38 138 VAL A N 1
ATOM 1163 C CA . VAL A 1 138 ? 29.912 -15.418 7.117 1.00 64.38 138 VAL A CA 1
ATOM 1164 C C . VAL A 1 138 ? 28.439 -15.109 7.356 1.00 64.38 138 VAL A C 1
ATOM 1166 O O . VAL A 1 138 ? 28.136 -14.117 8.011 1.00 64.38 138 VAL A O 1
ATOM 1169 N N . ASN A 1 139 ? 27.538 -15.950 6.851 1.00 63.28 139 ASN A N 1
ATOM 1170 C CA . ASN A 1 139 ? 26.096 -15.797 7.046 1.00 63.28 139 ASN A CA 1
ATOM 1171 C C . ASN A 1 139 ? 25.741 -15.710 8.542 1.00 63.28 139 ASN A C 1
ATOM 1173 O O . ASN A 1 139 ? 26.156 -16.539 9.354 1.00 63.28 139 ASN A O 1
ATOM 1177 N N . ASP A 1 140 ? 24.967 -14.693 8.892 1.00 68.25 140 ASP A N 1
ATOM 1178 C CA . ASP A 1 140 ? 24.391 -14.432 10.202 1.00 68.25 140 ASP A CA 1
ATOM 1179 C C . ASP A 1 140 ? 22.969 -14.981 10.243 1.00 68.25 140 ASP A C 1
ATOM 1181 O O . ASP A 1 140 ? 21.990 -14.294 9.958 1.00 68.25 140 ASP A O 1
ATOM 1185 N N . THR A 1 141 ? 22.859 -16.251 10.606 1.00 64.75 141 THR A N 1
ATOM 1186 C CA . THR A 1 141 ? 21.588 -16.979 10.677 1.00 64.75 141 THR A CA 1
ATOM 1187 C C . THR A 1 141 ? 20.539 -16.295 11.563 1.00 64.75 141 THR A C 1
ATOM 1189 O O . THR A 1 141 ? 19.359 -16.364 11.247 1.00 64.75 141 THR A O 1
ATOM 1192 N N . GLU A 1 142 ? 20.941 -15.601 12.639 1.00 64.88 142 GLU A N 1
ATOM 1193 C CA . GLU A 1 142 ? 19.996 -14.884 13.517 1.00 64.88 142 GLU A CA 1
ATOM 1194 C C . GLU A 1 142 ? 19.380 -13.675 12.795 1.00 64.88 142 GLU A C 1
ATOM 1196 O O . GLU A 1 142 ? 18.173 -13.439 12.858 1.00 64.88 142 GLU A O 1
ATOM 1201 N N . SER A 1 143 ? 20.207 -12.923 12.07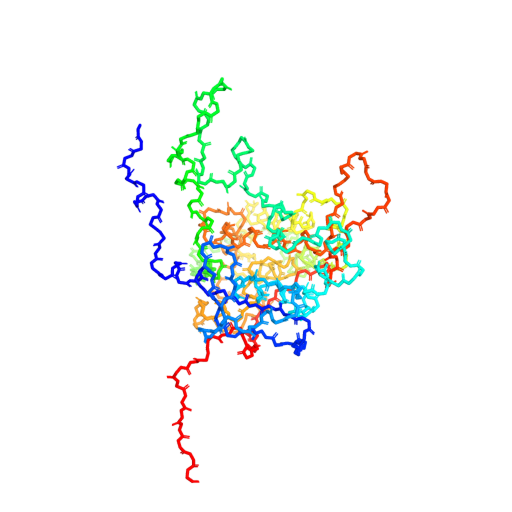2 1.00 63.47 143 SER A N 1
ATOM 1202 C CA . SER A 1 143 ? 19.758 -11.793 11.256 1.00 63.47 143 SER A CA 1
ATOM 1203 C C . SER A 1 143 ? 18.978 -12.250 10.016 1.00 63.47 143 SER A C 1
ATOM 1205 O O . SER A 1 143 ? 18.071 -11.548 9.573 1.00 63.47 143 SER A O 1
ATOM 1207 N N . MET A 1 144 ? 19.266 -13.439 9.479 1.00 62.62 144 MET A N 1
ATOM 1208 C CA . MET A 1 144 ? 18.468 -14.062 8.416 1.00 62.62 144 MET A CA 1
ATOM 1209 C C . MET A 1 144 ? 17.051 -14.420 8.889 1.00 62.62 144 MET A C 1
ATOM 1211 O O . MET A 1 144 ? 16.087 -14.033 8.234 1.00 62.62 144 MET A O 1
ATOM 1215 N N . ASP A 1 145 ? 16.898 -15.055 10.057 1.00 64.50 145 ASP A N 1
ATOM 1216 C CA . ASP A 1 145 ? 15.579 -15.344 10.653 1.00 64.50 145 ASP A CA 1
ATOM 1217 C C . ASP A 1 145 ? 14.758 -14.059 10.854 1.00 64.50 145 ASP A C 1
ATOM 1219 O O . ASP A 1 145 ? 13.560 -14.005 10.565 1.00 64.50 145 ASP A O 1
ATOM 1223 N N . GLN A 1 146 ? 15.425 -12.990 11.299 1.00 64.69 146 GLN A N 1
ATOM 1224 C CA . GLN A 1 146 ? 14.820 -11.673 11.510 1.00 64.69 146 GLN A CA 1
ATOM 1225 C C . GLN A 1 146 ? 14.512 -10.910 10.215 1.00 64.69 146 GLN A C 1
ATOM 1227 O O . GLN A 1 146 ? 13.809 -9.899 10.277 1.00 64.69 146 GLN A O 1
ATOM 1232 N N . THR A 1 147 ? 15.016 -11.358 9.061 1.00 67.94 147 THR A N 1
ATOM 1233 C CA . THR A 1 147 ? 14.810 -10.710 7.755 1.00 67.94 147 THR A CA 1
ATOM 1234 C C . THR A 1 147 ? 13.959 -11.528 6.790 1.00 67.94 147 THR A C 1
ATOM 1236 O O . THR A 1 147 ? 13.332 -10.918 5.939 1.00 67.94 147 THR A O 1
ATOM 1239 N N . SER A 1 148 ? 13.778 -12.834 6.998 1.00 71.94 148 SER A N 1
ATOM 1240 C CA . SER A 1 148 ? 12.435 -13.355 7.262 1.00 71.94 148 SER A CA 1
ATOM 1241 C C . SER A 1 148 ? 11.279 -12.781 6.433 1.00 71.94 148 SER A C 1
ATOM 1243 O O . SER A 1 148 ? 10.978 -13.133 5.295 1.00 71.94 148 SER A O 1
ATOM 1245 N N . TRP A 1 149 ? 10.643 -11.806 7.073 1.00 78.50 149 TRP A N 1
ATOM 1246 C CA . TRP A 1 149 ? 9.468 -11.074 6.630 1.00 78.50 149 TRP A CA 1
ATOM 1247 C C . TRP A 1 149 ? 9.636 -10.295 5.313 1.00 78.50 149 TRP A C 1
ATOM 1249 O O . TRP A 1 149 ? 8.633 -9.996 4.678 1.00 78.50 149 TRP A O 1
ATOM 1259 N N . ILE A 1 150 ? 10.859 -9.987 4.864 1.00 76.25 150 ILE A N 1
ATOM 1260 C CA . ILE A 1 150 ? 11.150 -9.338 3.563 1.00 76.25 150 ILE A CA 1
ATOM 1261 C C . ILE A 1 150 ? 10.619 -10.183 2.401 1.00 76.25 150 ILE A C 1
ATOM 1263 O O . ILE A 1 150 ? 10.262 -9.641 1.353 1.00 76.25 150 ILE A O 1
ATOM 1267 N N . LEU A 1 151 ? 10.572 -11.497 2.615 1.00 76.94 151 LEU A N 1
ATOM 1268 C CA . LEU A 1 151 ? 10.119 -12.506 1.672 1.00 76.94 151 LEU A CA 1
ATOM 1269 C C . LEU A 1 151 ? 8.611 -12.794 1.773 1.00 76.94 151 LEU A C 1
ATOM 1271 O O . LEU A 1 151 ? 8.053 -13.457 0.906 1.00 76.94 151 LEU A O 1
ATOM 1275 N N . ALA A 1 152 ? 7.925 -12.293 2.801 1.00 82.88 152 ALA A N 1
ATOM 1276 C CA . ALA A 1 152 ? 6.492 -12.519 2.975 1.00 82.88 152 ALA A CA 1
ATOM 1277 C C . ALA A 1 152 ? 5.682 -11.745 1.922 1.00 82.88 152 ALA A C 1
ATOM 1279 O O . ALA A 1 152 ? 5.984 -10.587 1.649 1.00 82.88 152 ALA A O 1
ATOM 1280 N N . ARG A 1 153 ? 4.621 -12.316 1.348 1.00 85.81 153 ARG A N 1
ATOM 1281 C CA . ARG A 1 153 ? 3.802 -11.614 0.339 1.00 85.81 153 ARG A CA 1
ATOM 1282 C C . ARG A 1 153 ? 3.206 -10.301 0.870 1.00 85.81 153 ARG A C 1
ATOM 1284 O O . ARG A 1 153 ? 2.570 -10.332 1.923 1.00 85.81 153 ARG A O 1
ATOM 1291 N N . PRO A 1 154 ? 3.355 -9.159 0.174 1.00 85.56 154 PRO A N 1
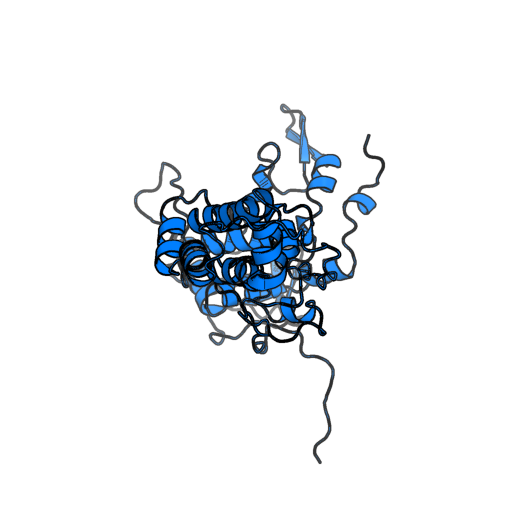ATOM 1292 C CA . PRO A 1 154 ? 2.863 -7.867 0.658 1.00 85.56 154 PRO A CA 1
ATOM 1293 C C . PRO A 1 154 ? 1.366 -7.622 0.405 1.00 85.56 154 PRO A C 1
ATOM 1295 O O . PRO A 1 154 ? 0.841 -6.622 0.893 1.00 85.56 154 PRO A O 1
ATOM 1298 N N . ASN A 1 155 ? 0.691 -8.483 -0.363 1.00 88.38 155 ASN A N 1
ATOM 1299 C CA . ASN A 1 155 ? -0.753 -8.423 -0.623 1.00 88.38 155 ASN A CA 1
ATOM 1300 C C . ASN A 1 155 ? -1.603 -9.218 0.378 1.00 88.38 155 ASN A C 1
ATOM 1302 O O . ASN A 1 155 ? -2.820 -9.065 0.382 1.00 88.38 155 ASN A O 1
ATOM 1306 N N . LEU A 1 156 ? -0.995 -10.029 1.255 1.00 89.25 156 LEU A N 1
ATOM 1307 C CA . LEU A 1 156 ? -1.735 -10.737 2.301 1.00 89.25 156 LEU A CA 1
ATOM 1308 C C . LEU A 1 156 ? -1.962 -9.814 3.508 1.00 89.25 156 LEU A C 1
ATOM 1310 O O . LEU A 1 156 ? -1.163 -9.761 4.446 1.00 89.25 156 LEU A O 1
ATOM 1314 N N . LEU A 1 157 ? -3.042 -9.041 3.453 1.00 89.19 157 LEU A N 1
ATOM 1315 C CA . LEU A 1 157 ? -3.402 -8.066 4.480 1.00 89.19 157 LEU A CA 1
ATOM 1316 C C . LEU A 1 157 ? -4.283 -8.718 5.567 1.00 89.19 157 LEU A C 1
ATOM 1318 O O . LEU A 1 157 ? -5.135 -9.542 5.238 1.00 89.19 157 LEU A O 1
ATOM 1322 N N . PRO A 1 158 ? -4.119 -8.372 6.860 1.00 89.56 158 PRO A N 1
ATOM 1323 C CA . PRO A 1 158 ? -5.025 -8.833 7.909 1.00 89.56 158 PRO A CA 1
ATOM 1324 C C . PRO A 1 158 ? -6.450 -8.354 7.625 1.00 89.56 158 PRO A C 1
ATOM 1326 O O . PRO A 1 158 ? -6.655 -7.199 7.264 1.00 89.56 158 PRO A O 1
ATOM 1329 N N . ALA A 1 159 ? -7.431 -9.226 7.830 1.00 87.62 159 ALA A N 1
ATOM 1330 C CA . ALA A 1 159 ? -8.840 -8.883 7.705 1.00 87.62 159 ALA A CA 1
ATOM 1331 C C . ALA A 1 159 ? -9.413 -8.411 9.053 1.00 87.62 159 ALA A C 1
ATOM 1333 O O . ALA A 1 159 ? -8.987 -8.911 10.098 1.00 87.62 159 ALA A O 1
ATOM 1334 N N . PRO A 1 160 ? -10.368 -7.465 9.067 1.00 88.81 160 PRO A N 1
ATOM 1335 C CA . PRO A 1 160 ? -11.084 -7.124 10.286 1.00 88.81 160 PRO A CA 1
ATOM 1336 C C . PRO A 1 160 ? -12.007 -8.286 10.697 1.00 88.81 160 PRO A C 1
ATOM 1338 O O . PRO A 1 160 ? -12.667 -8.905 9.863 1.00 88.81 160 PRO A O 1
ATOM 1341 N N . GLU A 1 161 ? -12.054 -8.586 11.993 1.00 89.25 161 GLU A N 1
ATOM 1342 C CA . GLU A 1 161 ? -12.901 -9.655 12.536 1.00 89.25 161 GLU A CA 1
ATOM 1343 C C . GLU A 1 161 ? -14.324 -9.143 12.806 1.00 89.25 161 GLU A C 1
ATOM 1345 O O . GLU A 1 161 ? -14.489 -7.964 13.126 1.00 89.25 161 GLU A O 1
ATOM 1350 N N . PRO A 1 162 ? -15.366 -9.989 12.710 1.00 89.12 162 PRO A N 1
ATOM 1351 C CA . PRO A 1 162 ? -16.716 -9.603 13.104 1.00 89.12 162 PRO A CA 1
ATOM 1352 C C . PRO A 1 162 ? -16.759 -9.117 14.553 1.00 89.12 162 PRO A C 1
ATOM 1354 O O . PRO A 1 162 ? -16.140 -9.707 15.442 1.00 89.12 162 PRO A O 1
ATOM 1357 N N . LEU A 1 163 ? -17.524 -8.059 14.806 1.00 85.19 163 LEU A N 1
ATOM 1358 C CA . LEU A 1 163 ? -17.723 -7.573 16.161 1.00 85.19 163 LEU A CA 1
ATOM 1359 C C . LEU A 1 163 ? -18.455 -8.610 17.006 1.00 85.19 163 LEU A C 1
ATOM 1361 O O . LEU A 1 163 ? -19.537 -9.083 16.655 1.00 85.19 163 LEU A O 1
ATOM 1365 N N . LEU A 1 164 ? -17.886 -8.913 18.169 1.00 80.62 164 LEU A N 1
ATOM 1366 C CA . LEU A 1 164 ? -18.582 -9.706 19.169 1.00 80.62 164 LEU A CA 1
ATOM 1367 C C . LEU A 1 164 ? -19.693 -8.863 19.812 1.00 80.62 164 LEU A C 1
ATOM 1369 O O . LEU A 1 164 ? -19.452 -7.697 20.149 1.00 80.62 164 LEU A O 1
ATOM 1373 N N . PRO A 1 165 ? -20.891 -9.437 20.027 1.00 70.38 165 PRO A N 1
ATOM 1374 C CA . PRO A 1 165 ? -21.963 -8.741 20.717 1.00 70.38 165 PRO A CA 1
ATOM 1375 C C . PRO A 1 165 ? -21.503 -8.328 22.117 1.00 70.38 165 PRO A C 1
ATOM 1377 O O . PRO A 1 165 ? -20.982 -9.133 22.891 1.00 70.38 165 PRO A O 1
ATOM 1380 N N . SER A 1 166 ? -21.690 -7.049 22.436 1.00 65.44 166 SER A N 1
ATOM 1381 C CA . SER A 1 166 ? -21.323 -6.493 23.734 1.00 65.44 166 SER A CA 1
ATOM 1382 C C . SER A 1 166 ? -22.139 -7.153 24.851 1.00 65.44 166 SER A C 1
ATOM 1384 O O . SER A 1 166 ? -23.361 -7.040 24.892 1.00 65.44 166 SER A O 1
ATOM 1386 N N . SER A 1 167 ? -21.469 -7.806 25.806 1.00 55.34 167 SER A N 1
ATOM 1387 C CA . SER A 1 167 ? -22.097 -8.348 27.023 1.00 55.34 167 SER A CA 1
ATOM 1388 C C . SER A 1 167 ? -22.236 -7.298 28.137 1.00 55.34 167 SER A C 1
ATOM 1390 O O . SER A 1 167 ? -22.402 -7.635 29.311 1.00 55.34 167 SER A O 1
ATOM 1392 N N . VAL A 1 168 ? -22.075 -6.013 27.809 1.00 54.28 168 VAL A N 1
ATOM 1393 C CA . VAL A 1 168 ? -22.051 -4.930 28.792 1.00 54.28 168 VAL A CA 1
ATOM 1394 C C . VAL A 1 168 ? -23.473 -4.609 29.246 1.00 54.28 168 VAL A C 1
ATOM 1396 O O . VAL A 1 168 ? -24.252 -4.002 28.521 1.00 54.28 168 VAL A O 1
ATOM 1399 N N . SER A 1 169 ? -23.794 -4.973 30.488 1.00 51.28 169 SER A N 1
ATOM 1400 C CA . SER A 1 169 ? -24.996 -4.499 31.173 1.00 51.28 169 SER A CA 1
ATOM 1401 C C . SER A 1 169 ? -24.932 -2.977 31.343 1.00 51.28 169 SER A C 1
ATOM 1403 O O . SER A 1 169 ? -24.009 -2.476 31.994 1.00 51.28 169 SER A O 1
ATOM 1405 N N . LEU A 1 170 ? -25.908 -2.253 30.792 1.00 54.53 170 LEU A N 1
ATOM 1406 C CA . LEU A 1 170 ? -26.088 -0.817 31.018 1.00 54.53 170 LEU A CA 1
ATOM 1407 C C . LEU A 1 170 ? -26.228 -0.561 32.525 1.00 54.53 170 LEU A C 1
ATOM 1409 O O . LEU A 1 170 ? -27.223 -0.941 33.144 1.00 54.53 170 LEU A O 1
ATOM 1413 N N . SER A 1 171 ? -25.221 0.058 33.143 1.00 52.56 171 SER A N 1
ATOM 1414 C CA . SER A 1 171 ? -25.339 0.505 34.528 1.00 52.56 171 SER A CA 1
ATOM 1415 C C . SER A 1 171 ? -26.287 1.701 34.574 1.00 52.56 171 SER A C 1
ATOM 1417 O O . SER A 1 171 ? -25.977 2.764 34.041 1.00 52.56 171 SER A O 1
ATOM 1419 N N . CYS A 1 172 ? -27.433 1.516 35.226 1.00 46.00 172 CYS A N 1
ATOM 1420 C CA . CYS A 1 172 ? -28.492 2.505 35.420 1.00 46.00 172 CYS A CA 1
ATOM 1421 C C . CYS A 1 172 ? -28.090 3.593 36.441 1.00 46.00 172 CYS A C 1
ATOM 1423 O O . CYS A 1 172 ? -28.728 3.743 37.482 1.00 46.00 172 CYS A O 1
ATOM 1425 N N . GLN A 1 173 ? -27.008 4.335 36.189 1.00 53.66 173 GLN A N 1
ATOM 1426 C CA . GLN A 1 173 ? -26.658 5.513 36.986 1.00 53.66 173 GLN A CA 1
ATOM 1427 C C . GLN A 1 173 ? -26.750 6.776 36.136 1.00 53.66 173 GLN A C 1
ATOM 1429 O O . GLN A 1 173 ? -26.023 6.971 35.169 1.00 53.66 173 GLN A O 1
ATOM 1434 N N . CYS A 1 174 ? -27.702 7.618 36.533 1.00 49.25 174 CYS A N 1
ATOM 1435 C CA . CYS A 1 174 ? -28.038 8.892 35.925 1.00 49.25 174 CYS A CA 1
ATOM 1436 C C . CYS A 1 174 ? -26.968 9.929 36.304 1.00 49.25 174 CYS A C 1
ATOM 1438 O O . CYS A 1 174 ? -27.091 10.632 37.305 1.00 49.25 174 CYS A O 1
ATOM 1440 N N . SER A 1 175 ? -25.885 9.988 35.535 1.00 51.16 175 SER A N 1
ATOM 1441 C CA . SER A 1 175 ? -25.003 11.153 35.485 1.00 51.16 175 SER A CA 1
ATOM 1442 C C . SER A 1 175 ? -25.094 11.717 34.077 1.00 51.16 175 SER A C 1
ATOM 1444 O O . SER A 1 175 ? -24.703 11.024 33.144 1.00 51.16 175 SER A O 1
ATOM 1446 N N . VAL A 1 176 ? -25.610 12.936 33.918 1.00 52.56 176 VAL A N 1
ATOM 1447 C CA . VAL A 1 176 ? -25.597 13.629 32.624 1.00 52.56 176 VAL A CA 1
ATOM 1448 C C . VAL A 1 176 ? -24.150 14.012 32.347 1.00 52.56 176 VAL A C 1
ATOM 1450 O O . VAL A 1 176 ? -23.619 14.936 32.966 1.00 52.56 176 VAL A O 1
ATOM 1453 N N . ARG A 1 177 ? -23.471 13.252 31.489 1.00 59.25 177 ARG A N 1
ATOM 1454 C CA . ARG A 1 177 ? -22.107 13.571 31.074 1.00 59.25 177 ARG A CA 1
ATOM 1455 C C . ARG A 1 177 ? -22.224 14.539 29.904 1.00 59.25 177 ARG A C 1
ATOM 1457 O O . ARG A 1 177 ? -23.006 14.318 28.994 1.00 59.25 177 ARG A O 1
ATOM 1464 N N . THR A 1 178 ? -21.439 15.613 29.889 1.00 54.53 178 THR A N 1
ATOM 1465 C CA . THR A 1 178 ? -21.436 16.621 28.805 1.00 54.53 178 THR A CA 1
ATOM 1466 C C . THR A 1 178 ? -21.213 16.011 27.408 1.00 54.53 178 THR A C 1
ATOM 1468 O O . THR A 1 178 ? -21.569 16.617 26.404 1.00 54.53 178 THR A O 1
ATOM 1471 N N . PHE A 1 179 ? -20.655 14.800 27.349 1.00 58.50 179 PHE A N 1
ATOM 1472 C CA . PHE A 1 179 ? -20.421 14.028 26.129 1.00 58.50 179 PHE A CA 1
ATOM 1473 C C . PHE A 1 179 ? -21.563 13.073 25.746 1.00 58.50 179 PHE A C 1
ATOM 1475 O O . PHE A 1 179 ? -21.484 12.469 24.688 1.00 58.50 179 PHE A O 1
ATOM 1482 N N . ASP A 1 180 ? -22.644 12.984 26.530 1.00 64.19 180 ASP A N 1
ATOM 1483 C CA . ASP A 1 180 ? -23.865 12.250 26.152 1.00 64.19 180 ASP A CA 1
ATOM 1484 C C . ASP A 1 180 ? -24.664 12.960 25.042 1.00 64.19 180 ASP A C 1
ATOM 1486 O O . ASP A 1 180 ? -25.702 12.453 24.632 1.00 64.19 180 ASP A O 1
ATOM 1490 N N . ILE A 1 181 ? -24.207 14.128 24.566 1.00 74.44 181 ILE A N 1
ATOM 1491 C CA . ILE A 1 181 ? -24.739 14.815 23.382 1.00 74.44 181 ILE A CA 1
ATOM 1492 C C . ILE A 1 181 ? -24.045 14.209 22.152 1.00 74.44 181 ILE A C 1
ATOM 1494 O O . ILE A 1 181 ? -22.881 14.554 21.900 1.00 74.44 181 ILE A O 1
ATOM 1498 N N . PRO A 1 182 ? -24.709 13.315 21.391 1.00 75.12 182 PRO A N 1
ATOM 1499 C CA . PRO A 1 182 ? -24.076 12.593 20.291 1.00 75.12 182 PRO A CA 1
ATOM 1500 C C . PRO A 1 182 ? -23.475 13.536 19.250 1.00 75.12 182 PRO A C 1
ATOM 1502 O O . PRO A 1 182 ? -22.376 13.289 18.777 1.00 75.12 182 PRO A O 1
ATOM 1505 N N . GLU A 1 183 ? -24.129 14.665 18.977 1.00 80.56 183 GLU A N 1
ATOM 1506 C CA . GLU A 1 183 ? -23.706 15.640 17.973 1.00 80.56 183 GLU A CA 1
ATOM 1507 C C . GLU A 1 183 ? -22.396 16.342 18.353 1.00 80.56 183 GLU A C 1
ATOM 1509 O O . GLU A 1 183 ? -21.553 16.597 17.495 1.00 80.56 183 GLU A O 1
ATOM 1514 N N . LEU A 1 184 ? -22.202 16.653 19.640 1.00 78.00 184 LEU A N 1
ATOM 1515 C CA . LEU A 1 184 ? -20.960 17.266 20.118 1.00 78.00 184 LEU A CA 1
ATOM 1516 C C . LEU A 1 184 ? -19.814 16.256 20.078 1.00 78.00 184 LEU A C 1
ATOM 1518 O O . LEU A 1 184 ? -18.690 16.604 19.717 1.00 78.00 184 LEU A O 1
ATOM 1522 N N . PHE A 1 185 ? -20.097 15.010 20.454 1.00 80.94 185 PHE A N 1
ATOM 1523 C CA . PHE A 1 185 ? -19.112 13.943 20.385 1.00 80.94 185 PHE A CA 1
ATOM 1524 C C . PHE A 1 185 ? -18.715 13.653 18.933 1.00 80.94 185 PHE A C 1
ATOM 1526 O O . PHE A 1 185 ? -17.523 13.608 18.637 1.00 80.94 185 PHE A O 1
ATOM 1533 N N . ASP A 1 186 ? -19.685 13.576 18.023 1.00 82.31 186 ASP A N 1
ATOM 1534 C CA . ASP A 1 186 ? -19.460 13.404 16.587 1.00 82.31 186 ASP A CA 1
ATOM 1535 C C . ASP A 1 186 ? -18.640 14.563 16.011 1.00 82.31 186 ASP A C 1
ATOM 1537 O O . ASP A 1 186 ? -17.648 14.320 15.334 1.00 82.31 186 ASP A O 1
ATOM 1541 N N . ALA A 1 187 ? -18.942 15.815 16.372 1.00 83.06 187 ALA A N 1
ATOM 1542 C CA . ALA A 1 187 ? -18.155 16.970 15.933 1.00 83.06 187 ALA A CA 1
ATOM 1543 C C . ALA A 1 187 ? -16.682 16.904 16.388 1.00 83.06 187 ALA A C 1
ATOM 1545 O O . ALA A 1 187 ? -15.772 17.265 15.635 1.00 83.06 187 ALA A O 1
ATOM 1546 N N . ILE A 1 188 ? -16.424 16.423 17.611 1.00 81.38 188 ILE A N 1
ATOM 1547 C CA . ILE A 1 188 ? -15.058 16.209 18.109 1.00 81.38 188 ILE A CA 1
ATOM 1548 C C . ILE A 1 188 ? -14.377 15.094 17.312 1.00 81.38 188 ILE A C 1
ATOM 1550 O O . ILE A 1 188 ? -13.244 15.273 16.867 1.00 81.38 188 ILE A O 1
ATOM 1554 N N . LEU A 1 189 ? -15.044 13.959 17.104 1.00 84.50 189 LEU A N 1
ATOM 1555 C CA . LEU A 1 189 ? -14.484 12.833 16.353 1.00 84.50 189 LEU A CA 1
ATOM 1556 C C . LEU A 1 189 ? -14.217 13.195 14.891 1.00 84.50 189 LEU A C 1
ATOM 1558 O O . LEU A 1 189 ? -13.183 12.810 14.342 1.00 84.50 189 LEU A O 1
ATOM 1562 N N . ASP A 1 190 ? -15.084 14.000 14.288 1.00 84.50 190 ASP A N 1
ATOM 1563 C CA . ASP A 1 190 ? -14.905 14.486 12.931 1.00 84.50 190 ASP A CA 1
ATOM 1564 C C . ASP A 1 190 ? -13.663 15.377 12.830 1.00 84.50 190 ASP A C 1
ATOM 1566 O O . ASP A 1 190 ? -12.844 15.200 11.928 1.00 84.50 190 ASP A O 1
ATOM 1570 N N . SER A 1 191 ? -13.438 16.260 13.809 1.00 82.62 191 SER A N 1
ATOM 1571 C CA . SER A 1 191 ? -12.223 17.087 13.859 1.00 82.62 191 SER A CA 1
ATOM 1572 C C . SER A 1 191 ? -10.925 16.277 13.992 1.00 82.62 191 SER A C 1
ATOM 1574 O O . SER A 1 191 ? -9.854 16.761 13.632 1.00 82.62 191 SER A O 1
ATOM 1576 N N . ILE A 1 192 ? -11.014 15.038 14.490 1.00 82.56 192 ILE A N 1
ATOM 1577 C CA . ILE A 1 192 ? -9.880 14.121 14.640 1.00 82.56 192 ILE A CA 1
ATOM 1578 C C . ILE A 1 192 ? -9.607 13.372 13.328 1.00 82.56 192 ILE A C 1
ATOM 1580 O O . ILE A 1 192 ? -8.451 13.153 12.973 1.00 82.56 192 ILE A O 1
ATOM 1584 N N . VAL A 1 193 ? -10.654 12.943 12.618 1.00 82.31 193 VAL A N 1
ATOM 1585 C CA . VAL A 1 193 ? -10.538 12.000 11.489 1.00 82.31 193 VAL A CA 1
ATOM 1586 C C . VAL A 1 193 ? -10.521 12.693 10.124 1.00 82.31 193 VAL A C 1
ATOM 1588 O O . VAL A 1 193 ? -9.908 12.184 9.178 1.00 82.31 193 VAL A O 1
ATOM 1591 N N . PHE A 1 194 ? -11.173 13.848 9.995 1.00 82.19 194 PHE A N 1
ATOM 1592 C CA . PHE A 1 194 ? -11.241 14.587 8.739 1.00 82.19 194 PHE A CA 1
ATOM 1593 C C . PHE A 1 194 ? -10.103 15.599 8.641 1.00 82.19 194 PHE A C 1
ATOM 1595 O O . PHE A 1 194 ? -10.241 16.776 8.962 1.00 82.19 194 PHE A O 1
ATOM 1602 N N . VAL A 1 195 ? -8.970 15.118 8.136 1.00 77.88 195 VAL A N 1
ATOM 1603 C CA . VAL A 1 195 ? -7.839 15.949 7.716 1.00 77.88 195 VAL A CA 1
ATOM 1604 C C . VAL A 1 195 ? -7.799 15.966 6.192 1.00 77.88 195 VAL A C 1
ATOM 1606 O O . VAL A 1 195 ? -7.981 14.930 5.549 1.00 77.88 195 VAL A O 1
ATOM 1609 N N . SER A 1 196 ? -7.593 17.141 5.595 1.00 79.69 196 SER A N 1
ATOM 1610 C CA . SER A 1 196 ? -7.541 17.256 4.137 1.00 79.69 196 SER A CA 1
ATOM 1611 C C . SER A 1 196 ? -6.320 16.517 3.577 1.00 79.69 196 SER A C 1
ATOM 1613 O O . SER A 1 196 ? -5.244 16.491 4.182 1.00 79.69 196 SER A O 1
ATOM 1615 N N . SER A 1 197 ? -6.457 15.945 2.378 1.00 76.38 197 SER A N 1
ATOM 1616 C CA . SER A 1 197 ? -5.333 15.296 1.693 1.00 76.38 197 SER A CA 1
ATOM 1617 C C . SER A 1 197 ? -4.175 16.263 1.421 1.00 76.38 197 SER A C 1
ATOM 1619 O O . SER A 1 197 ? -3.029 15.832 1.368 1.00 76.38 197 SER A O 1
ATOM 1621 N N . GLU A 1 198 ? -4.453 17.563 1.290 1.00 80.31 198 GLU A N 1
ATOM 1622 C CA . GLU A 1 198 ? -3.441 18.612 1.119 1.00 80.31 198 GLU A CA 1
ATOM 1623 C C . GLU A 1 198 ? -2.600 18.811 2.383 1.00 80.31 198 GLU A C 1
ATOM 1625 O O . GLU A 1 198 ? -1.376 18.901 2.296 1.00 80.31 198 GLU A O 1
ATOM 1630 N N . THR A 1 199 ? -3.229 18.815 3.563 1.00 82.88 199 THR A N 1
ATOM 1631 C CA . THR A 1 199 ? -2.514 18.876 4.844 1.00 82.88 199 THR A CA 1
ATOM 1632 C C . THR A 1 199 ? -1.628 17.646 5.026 1.00 82.88 199 THR A C 1
ATOM 1634 O O . THR A 1 199 ? -0.457 17.782 5.366 1.00 82.88 199 THR A O 1
ATOM 1637 N N . ILE A 1 200 ? -2.145 16.454 4.710 1.00 78.56 200 ILE A N 1
ATOM 1638 C CA . ILE A 1 200 ? -1.373 15.201 4.760 1.00 78.56 200 ILE A CA 1
ATOM 1639 C C . ILE A 1 200 ? -0.174 15.270 3.807 1.00 78.56 200 ILE A C 1
ATOM 1641 O O . ILE A 1 200 ? 0.942 14.909 4.180 1.00 78.56 200 ILE A O 1
ATOM 1645 N N . ALA A 1 201 ? -0.382 15.759 2.583 1.00 77.75 201 ALA A N 1
ATOM 1646 C CA . ALA A 1 201 ? 0.682 15.941 1.602 1.00 77.75 201 ALA A CA 1
ATOM 1647 C C . ALA A 1 201 ? 1.778 16.883 2.118 1.00 77.75 201 ALA A C 1
ATOM 1649 O O . ALA A 1 201 ? 2.964 16.567 2.007 1.00 77.75 201 ALA A O 1
ATOM 1650 N N . ALA A 1 202 ? 1.381 18.018 2.700 1.00 81.81 202 ALA A N 1
ATOM 1651 C CA . ALA A 1 202 ? 2.288 19.017 3.252 1.00 81.81 202 ALA A CA 1
ATOM 1652 C C . ALA A 1 202 ? 3.096 18.464 4.436 1.00 81.81 202 ALA A C 1
ATOM 1654 O O . ALA A 1 202 ? 4.320 18.580 4.455 1.00 81.81 202 ALA A O 1
ATOM 1655 N N . GLU A 1 203 ? 2.437 17.779 5.367 1.00 84.19 203 GLU A N 1
ATOM 1656 C CA . GLU A 1 203 ? 3.072 17.112 6.506 1.00 84.19 203 GLU A CA 1
ATOM 1657 C C . GLU A 1 203 ? 4.094 16.057 6.073 1.00 84.19 203 GLU A C 1
ATOM 1659 O O . GLU A 1 203 ? 5.199 15.967 6.612 1.00 84.19 203 GLU A O 1
ATOM 1664 N N . LEU A 1 204 ? 3.742 15.261 5.060 1.00 77.31 204 LEU A N 1
ATOM 1665 C CA . LEU A 1 204 ? 4.655 14.283 4.489 1.00 77.31 204 LEU A CA 1
ATOM 1666 C C . LEU A 1 204 ? 5.812 14.952 3.732 1.00 77.31 204 LEU A C 1
ATOM 1668 O O . LEU A 1 204 ? 6.834 14.304 3.531 1.00 77.31 204 LEU A O 1
ATOM 1672 N N . LEU A 1 205 ? 5.702 16.201 3.291 1.00 76.12 205 LEU A N 1
ATOM 1673 C CA . LEU A 1 205 ? 6.810 16.918 2.655 1.00 76.12 205 LEU A CA 1
ATOM 1674 C C . LEU A 1 205 ? 7.768 17.552 3.668 1.00 76.12 205 LEU A C 1
ATOM 1676 O O . LEU A 1 205 ? 8.964 17.640 3.385 1.00 76.12 205 LEU A O 1
ATOM 1680 N N . GLU A 1 206 ? 7.254 17.978 4.821 1.00 78.69 206 GLU A N 1
ATOM 1681 C CA . GLU A 1 206 ? 8.003 18.734 5.827 1.00 78.69 206 GLU A CA 1
ATOM 1682 C C . GLU A 1 206 ? 9.117 17.903 6.485 1.00 78.69 206 GLU A C 1
ATOM 1684 O O . GLU A 1 206 ? 10.270 18.338 6.535 1.00 78.69 206 GLU A O 1
ATOM 1689 N N . ASP A 1 207 ? 8.809 16.676 6.921 1.00 71.81 207 ASP A N 1
ATOM 1690 C CA . ASP A 1 207 ? 9.791 15.764 7.516 1.00 71.81 207 ASP A CA 1
ATOM 1691 C C . ASP A 1 207 ? 9.877 14.439 6.754 1.00 71.81 207 ASP A C 1
ATOM 1693 O O . ASP A 1 207 ? 9.012 13.564 6.816 1.00 71.81 207 ASP A O 1
ATOM 1697 N N . ARG A 1 208 ? 11.008 14.251 6.077 1.00 67.19 208 ARG A N 1
ATOM 1698 C CA . ARG A 1 208 ? 11.295 13.053 5.280 1.00 67.19 208 ARG A CA 1
ATOM 1699 C C . ARG A 1 208 ? 11.552 11.797 6.098 1.00 67.19 208 ARG A C 1
ATOM 1701 O O . ARG A 1 208 ? 11.608 10.716 5.518 1.00 67.19 208 ARG A O 1
ATOM 1708 N N . ARG A 1 209 ? 11.767 11.919 7.408 1.00 69.06 209 ARG A N 1
ATOM 1709 C CA . ARG A 1 209 ? 11.923 10.763 8.300 1.00 69.06 209 ARG A CA 1
ATOM 1710 C C . ARG A 1 209 ? 10.576 10.157 8.677 1.00 69.06 209 ARG A C 1
ATOM 1712 O O . ARG A 1 209 ? 10.529 8.984 9.036 1.00 69.06 209 ARG A O 1
ATOM 1719 N N . ASN A 1 210 ? 9.498 10.930 8.572 1.00 74.06 210 ASN A N 1
ATOM 1720 C CA . ASN A 1 210 ? 8.155 10.470 8.892 1.00 74.06 210 ASN A CA 1
ATOM 1721 C C . ASN A 1 210 ? 7.550 9.836 7.647 1.00 74.06 210 ASN A C 1
ATOM 1723 O O . ASN A 1 210 ? 7.528 10.465 6.605 1.00 74.06 210 ASN A O 1
ATOM 1727 N N . PHE A 1 211 ? 7.080 8.596 7.707 1.00 74.81 211 PHE A N 1
ATOM 1728 C CA . PHE A 1 211 ? 6.367 7.945 6.588 1.00 74.81 211 PHE A CA 1
ATOM 1729 C C . PHE A 1 211 ? 4.855 7.887 6.806 1.00 74.81 211 PHE A C 1
ATOM 1731 O O . PHE A 1 211 ? 4.099 7.531 5.903 1.00 74.81 211 PHE A O 1
ATOM 1738 N N . ASP A 1 212 ? 4.449 8.287 8.004 1.00 77.62 212 ASP A N 1
ATOM 1739 C CA . ASP A 1 212 ? 3.088 8.542 8.419 1.00 77.62 212 ASP A CA 1
ATOM 1740 C C . ASP A 1 212 ? 2.967 10.042 8.675 1.00 77.62 212 ASP A C 1
ATOM 1742 O O . ASP A 1 212 ? 3.855 10.641 9.288 1.00 77.62 212 ASP A O 1
ATOM 1746 N N . SER A 1 213 ? 1.885 10.658 8.211 1.00 79.56 213 SER A N 1
ATOM 1747 C CA . SER A 1 213 ? 1.605 12.060 8.519 1.00 79.56 213 SER A CA 1
ATOM 1748 C C . SER A 1 213 ? 1.379 12.210 10.033 1.00 79.56 213 SER A C 1
ATOM 1750 O O . SER A 1 213 ? 0.596 11.427 10.586 1.00 79.56 213 SER A O 1
ATOM 1752 N N . PRO A 1 214 ? 2.026 13.163 10.732 1.00 84.12 214 PRO A N 1
ATOM 1753 C CA . PRO A 1 214 ? 1.798 13.425 12.152 1.00 84.12 214 PRO A CA 1
ATOM 1754 C C . PRO A 1 214 ? 0.319 13.505 12.543 1.00 84.12 214 PRO A C 1
ATOM 1756 O O . PRO A 1 214 ? -0.057 12.945 13.575 1.00 84.12 214 PRO A O 1
ATOM 1759 N N . SER A 1 215 ? -0.528 14.095 11.696 1.00 83.94 215 SER A N 1
ATOM 1760 C CA . SER A 1 215 ? -1.977 14.134 11.898 1.00 83.94 215 SER A CA 1
ATOM 1761 C C . SER A 1 215 ? -2.622 12.747 11.927 1.00 83.94 215 SER A C 1
ATOM 1763 O O . SER A 1 215 ? -3.486 12.501 12.762 1.00 83.94 215 SER A O 1
ATOM 1765 N N . ALA A 1 216 ? -2.160 11.799 11.106 1.00 79.94 216 ALA A N 1
ATOM 1766 C CA . ALA A 1 216 ? -2.640 10.411 11.140 1.00 79.94 216 ALA A CA 1
ATOM 1767 C C . ALA A 1 216 ? -2.299 9.727 12.465 1.00 79.94 216 ALA A C 1
ATOM 1769 O O . ALA A 1 216 ? -3.137 9.069 13.084 1.00 79.94 216 ALA A O 1
ATOM 1770 N N . ILE A 1 217 ? -1.053 9.902 12.916 1.00 81.50 217 ILE A N 1
ATOM 1771 C CA . ILE A 1 217 ? -0.578 9.342 14.183 1.00 81.50 217 ILE A CA 1
ATOM 1772 C C . ILE A 1 217 ? -1.381 9.937 15.339 1.00 81.50 217 ILE A C 1
ATOM 1774 O O . ILE A 1 217 ? -1.797 9.204 16.239 1.00 81.50 217 ILE A O 1
ATOM 1778 N N . LEU A 1 218 ? -1.602 11.253 15.324 1.00 85.81 218 LEU A N 1
ATOM 1779 C CA . LEU A 1 218 ? -2.386 11.943 16.338 1.00 85.81 218 LEU A CA 1
ATOM 1780 C C . LEU A 1 218 ? -3.841 11.469 16.330 1.00 85.81 218 LEU A C 1
ATOM 1782 O O . LEU A 1 218 ? -4.362 11.152 17.395 1.00 85.81 218 LEU A O 1
ATOM 1786 N N . ALA A 1 219 ? -4.456 11.343 15.152 1.00 85.62 219 ALA A N 1
ATOM 1787 C CA . ALA A 1 219 ? -5.827 10.877 14.997 1.00 85.62 219 ALA A CA 1
ATOM 1788 C C . ALA A 1 219 ? -6.018 9.462 15.554 1.00 85.62 219 ALA A C 1
ATOM 1790 O O . ALA A 1 219 ? -6.878 9.224 16.402 1.00 85.62 219 ALA A O 1
ATOM 1791 N N . ALA A 1 220 ? -5.154 8.529 15.149 1.00 83.44 220 ALA A N 1
ATOM 1792 C CA . ALA A 1 220 ? -5.187 7.154 15.634 1.00 83.44 220 ALA A CA 1
ATOM 1793 C C . ALA A 1 220 ? -4.954 7.070 17.143 1.00 83.44 220 ALA A C 1
ATOM 1795 O O . ALA A 1 220 ? -5.668 6.353 17.845 1.00 83.44 220 ALA A O 1
ATOM 1796 N N . ARG A 1 221 ? -3.977 7.824 17.663 1.00 85.44 221 ARG A N 1
ATOM 1797 C CA . ARG A 1 221 ? -3.723 7.898 19.106 1.00 85.44 221 ARG A CA 1
ATOM 1798 C C . ARG A 1 221 ? -4.923 8.458 19.852 1.00 85.44 221 ARG A C 1
ATOM 1800 O O . ARG A 1 221 ? -5.281 7.888 20.876 1.00 85.44 221 ARG A O 1
ATOM 1807 N N . ALA A 1 222 ? -5.538 9.533 19.366 1.00 87.38 222 ALA A N 1
ATOM 1808 C CA . ALA A 1 222 ? -6.699 10.152 19.994 1.00 87.38 222 ALA A CA 1
ATOM 1809 C C . ALA A 1 222 ? -7.887 9.182 20.054 1.00 87.38 222 ALA A C 1
ATOM 1811 O O . ALA A 1 222 ? -8.416 8.952 21.140 1.00 87.38 222 ALA A O 1
ATOM 1812 N N . LEU A 1 223 ? -8.233 8.532 18.935 1.00 86.94 223 LEU A N 1
ATOM 1813 C CA . LEU A 1 223 ? -9.287 7.512 18.893 1.00 86.94 223 LEU A CA 1
ATOM 1814 C C . LEU A 1 223 ? -9.005 6.359 19.866 1.00 86.94 223 LEU A C 1
ATOM 1816 O O . LEU A 1 223 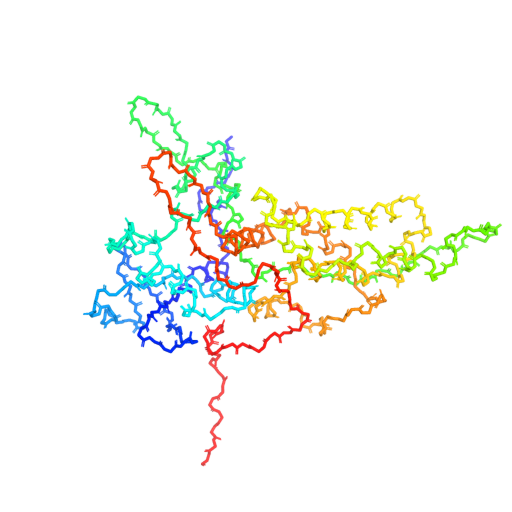? -9.868 5.989 20.659 1.00 86.94 223 LEU A O 1
ATOM 1820 N N . LEU A 1 224 ? -7.783 5.814 19.857 1.00 86.38 224 LEU A N 1
ATOM 1821 C CA . LEU A 1 224 ? -7.397 4.723 20.758 1.00 86.38 224 LEU A CA 1
ATOM 1822 C C . LEU A 1 224 ? -7.377 5.153 22.231 1.00 86.38 224 LEU A C 1
ATOM 1824 O O . LEU A 1 224 ? -7.708 4.346 23.096 1.00 86.38 224 LEU A O 1
ATOM 1828 N N . SER A 1 225 ? -7.013 6.403 22.519 1.00 86.31 225 SER A N 1
ATOM 1829 C CA . SER A 1 225 ? -6.964 6.940 23.882 1.00 86.31 225 SER A CA 1
ATOM 1830 C C . SER A 1 225 ? -8.370 7.167 24.426 1.00 86.31 225 SER A C 1
ATOM 1832 O O . SER A 1 225 ? -8.648 6.759 25.547 1.00 86.31 225 SER A O 1
ATOM 1834 N N . LEU A 1 226 ? -9.288 7.728 23.631 1.00 83.62 226 LEU A N 1
ATOM 1835 C CA . LEU A 1 226 ? -10.688 7.916 24.031 1.00 83.62 226 LEU A CA 1
ATOM 1836 C C . LEU A 1 226 ? -11.345 6.588 24.421 1.00 83.62 226 LEU A C 1
ATOM 1838 O O . LEU A 1 226 ? -11.999 6.507 25.457 1.00 83.62 226 LEU A O 1
ATOM 1842 N N . VAL A 1 227 ? -11.076 5.522 23.662 1.00 82.56 227 VAL A N 1
ATOM 1843 C CA . VAL A 1 227 ? -11.547 4.160 23.966 1.00 82.56 227 VAL A CA 1
ATOM 1844 C C . VAL A 1 227 ? -11.032 3.639 25.321 1.00 82.56 227 VAL A C 1
ATOM 1846 O O . VAL A 1 227 ? -11.674 2.783 25.925 1.00 82.56 227 VAL A O 1
ATOM 1849 N N . GLN A 1 228 ? -9.897 4.137 25.820 1.00 81.50 228 GLN A N 1
ATOM 1850 C CA . GLN A 1 228 ? -9.298 3.712 27.094 1.00 81.50 228 GLN A CA 1
ATOM 1851 C C . GLN A 1 228 ? -9.757 4.533 28.307 1.00 81.50 228 GLN A C 1
ATOM 1853 O O . GLN A 1 228 ? -9.612 4.062 29.433 1.00 81.50 228 GLN A O 1
ATOM 1858 N N . VAL A 1 229 ? -10.280 5.746 28.103 1.00 77.94 229 VAL A N 1
ATOM 1859 C CA . VAL A 1 229 ? -10.579 6.692 29.195 1.00 77.94 229 VAL A CA 1
ATOM 1860 C C . VAL A 1 229 ? -11.800 6.270 30.009 1.00 77.94 229 VAL A C 1
ATOM 1862 O O . VAL A 1 229 ? -11.772 6.343 31.236 1.00 77.94 229 VAL A O 1
ATOM 1865 N N . ASP A 1 230 ? -12.878 5.844 29.351 1.00 76.50 230 ASP A N 1
ATOM 1866 C CA . ASP A 1 230 ? -14.118 5.460 30.027 1.00 76.50 230 ASP A CA 1
ATOM 1867 C C . ASP A 1 230 ? -14.895 4.405 29.223 1.00 76.50 230 ASP A C 1
ATOM 1869 O O . ASP A 1 230 ? -14.827 4.335 27.994 1.00 76.50 230 ASP A O 1
ATOM 1873 N N . ARG A 1 231 ? -15.665 3.577 29.937 1.00 76.94 231 ARG A N 1
ATOM 1874 C CA . ARG A 1 231 ? -16.472 2.489 29.367 1.00 76.94 231 ARG A CA 1
ATOM 1875 C C . ARG A 1 231 ? -17.545 2.981 28.387 1.00 76.94 231 ARG A C 1
ATOM 1877 O O . ARG A 1 231 ? -17.887 2.254 27.458 1.00 76.94 231 ARG A O 1
ATOM 1884 N N . TRP A 1 232 ? -18.063 4.190 28.580 1.00 78.38 232 TRP A N 1
ATOM 1885 C CA . TRP A 1 232 ? -18.984 4.851 27.661 1.00 78.38 232 TRP A CA 1
ATOM 1886 C C . TRP A 1 232 ? -18.296 5.184 26.339 1.00 78.38 232 TRP A C 1
ATOM 1888 O O . TRP A 1 232 ? -18.807 4.797 25.297 1.00 78.38 232 TRP A O 1
ATOM 1898 N N . PHE A 1 233 ? -17.103 5.794 26.364 1.00 78.25 233 PHE A N 1
ATOM 1899 C CA . PHE A 1 233 ? -16.347 6.077 25.136 1.00 78.25 233 PHE A CA 1
ATOM 1900 C C . PHE A 1 233 ? -15.965 4.791 24.410 1.00 78.25 233 PHE A C 1
ATOM 1902 O O . PHE A 1 233 ? -16.058 4.723 23.186 1.00 78.25 233 PHE A O 1
ATOM 1909 N N . TYR A 1 234 ? -15.596 3.748 25.160 1.00 83.75 234 TYR A N 1
ATOM 1910 C CA . TYR A 1 234 ? -15.402 2.423 24.588 1.00 83.75 234 TYR A CA 1
ATOM 1911 C C . TYR A 1 234 ? -16.656 1.965 23.834 1.00 83.75 234 TYR A C 1
ATOM 1913 O O . TYR A 1 234 ? -16.555 1.612 22.666 1.00 83.75 234 TYR A O 1
ATOM 1921 N N . HIS A 1 235 ? -17.838 2.005 24.453 1.00 82.31 235 HIS A N 1
ATOM 1922 C CA . HIS A 1 235 ? -19.080 1.594 23.794 1.00 82.31 235 HIS A CA 1
ATOM 1923 C C . HIS A 1 235 ? -19.420 2.479 22.584 1.00 82.31 235 HIS A C 1
ATOM 1925 O O . HIS A 1 235 ? -19.595 1.975 21.478 1.00 82.31 235 HIS A O 1
ATOM 1931 N N . ALA A 1 236 ? -19.442 3.798 22.764 1.00 82.75 236 ALA A N 1
ATOM 1932 C CA . ALA A 1 236 ? -19.823 4.761 21.736 1.00 82.75 236 ALA A CA 1
ATOM 1933 C C . ALA A 1 236 ? -18.899 4.720 20.506 1.00 82.75 236 ALA A C 1
ATOM 1935 O O . ALA A 1 236 ? -19.359 4.932 19.387 1.00 82.75 236 ALA A O 1
ATOM 1936 N N . ILE A 1 237 ? -17.606 4.430 20.685 1.00 84.62 237 ILE A N 1
ATOM 1937 C CA . ILE A 1 237 ? -16.652 4.319 19.573 1.00 84.62 237 ILE A CA 1
ATOM 1938 C C . ILE A 1 237 ? -16.617 2.890 19.018 1.00 84.62 237 ILE A C 1
ATOM 1940 O O . ILE A 1 237 ? -16.712 2.699 17.810 1.00 84.62 237 ILE A O 1
ATOM 1944 N N . VAL A 1 238 ? -16.470 1.875 19.875 1.00 84.56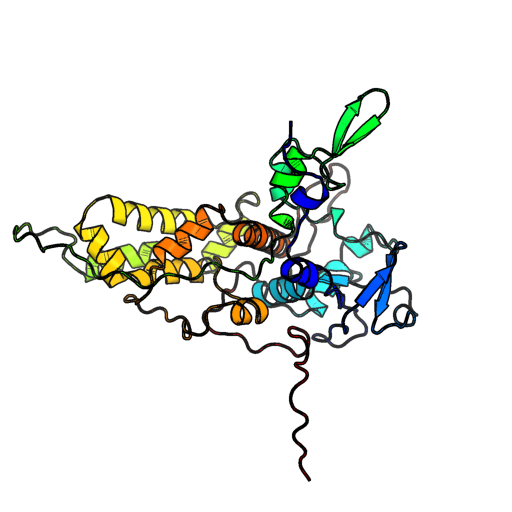 238 VAL A N 1
ATOM 1945 C CA . VAL A 1 238 ? -16.223 0.483 19.455 1.00 84.56 238 VAL A CA 1
ATOM 1946 C C . VAL A 1 238 ? -17.509 -0.247 19.066 1.00 84.56 238 VAL A C 1
ATOM 1948 O O . VAL A 1 238 ? -17.424 -1.221 18.340 1.00 84.56 238 VAL A O 1
ATOM 1951 N N . GLN A 1 239 ? -18.693 0.170 19.501 1.00 82.50 239 GLN A N 1
ATOM 1952 C CA . GLN A 1 239 ? -19.948 -0.486 19.099 1.00 82.50 239 GLN A CA 1
ATOM 1953 C C . GLN A 1 239 ? -20.740 0.357 18.102 1.00 82.50 239 GLN A C 1
ATOM 1955 O O . GLN A 1 239 ? -21.335 -0.189 17.179 1.00 82.50 239 GLN A O 1
ATOM 1960 N N . GLU A 1 240 ? -20.714 1.684 18.241 1.00 84.12 240 GLU A N 1
ATOM 1961 C CA . GLU A 1 240 ? -21.580 2.558 17.438 1.00 84.12 240 GLU A CA 1
ATOM 1962 C C . GLU A 1 240 ? -20.844 3.314 16.319 1.00 84.12 240 GLU A C 1
ATOM 1964 O O . GLU A 1 240 ? -21.466 3.718 15.339 1.00 84.12 240 GLU A O 1
ATOM 1969 N N . ARG A 1 241 ? -19.528 3.539 16.439 1.00 86.69 241 ARG A N 1
ATOM 1970 C CA . ARG A 1 241 ? -18.783 4.447 15.539 1.00 86.69 241 ARG A CA 1
ATOM 1971 C C . ARG A 1 241 ? -17.454 3.875 15.040 1.00 86.69 241 ARG A C 1
ATOM 1973 O O . ARG A 1 241 ? -16.501 4.613 14.786 1.00 86.69 241 ARG A O 1
ATOM 1980 N N . GLN A 1 242 ? -17.367 2.559 14.862 1.00 87.12 242 GLN A N 1
ATOM 1981 C CA . GLN A 1 242 ? -16.135 1.901 14.407 1.00 87.12 242 GLN A CA 1
ATOM 1982 C C . GLN A 1 242 ? -15.657 2.352 13.028 1.00 87.12 242 GLN A C 1
ATOM 1984 O O . GLN A 1 242 ? -14.456 2.322 12.749 1.00 87.12 242 GLN A O 1
ATOM 1989 N N . GLY A 1 243 ? -16.575 2.822 12.184 1.00 87.19 243 GLY A N 1
ATOM 1990 C CA . GLY A 1 243 ? -16.267 3.411 10.889 1.00 87.19 243 GLY A CA 1
ATOM 1991 C C . GLY A 1 243 ? -15.293 4.584 10.961 1.00 87.19 243 GLY A C 1
ATOM 1992 O O . GLY A 1 243 ? -14.647 4.881 9.964 1.00 87.19 243 GLY A O 1
ATOM 1993 N N . LEU A 1 244 ? -15.104 5.215 12.126 1.00 86.94 244 LEU A N 1
ATOM 1994 C CA . LEU A 1 244 ? -14.071 6.234 12.330 1.00 86.94 244 LEU A CA 1
ATOM 1995 C C . LEU A 1 244 ? -12.651 5.675 12.169 1.00 86.94 244 LEU A C 1
ATOM 1997 O O . LEU A 1 244 ? -11.801 6.343 11.585 1.00 86.94 244 LEU A O 1
ATOM 2001 N N . PHE A 1 245 ? -12.394 4.441 12.619 1.00 88.06 245 PHE A N 1
ATOM 2002 C CA . PHE A 1 245 ? -11.097 3.785 12.416 1.00 88.06 245 PHE A CA 1
ATOM 2003 C C . PHE A 1 245 ? -10.852 3.469 10.941 1.00 88.06 245 PHE A C 1
ATOM 2005 O O . PHE A 1 245 ? -9.747 3.677 10.445 1.00 88.06 245 PHE A O 1
ATOM 2012 N N . LEU A 1 246 ? -11.890 3.025 10.230 1.00 88.56 246 LEU A N 1
ATOM 2013 C CA . LEU A 1 246 ? -11.836 2.807 8.787 1.00 88.56 246 LEU A CA 1
ATOM 2014 C C . LEU A 1 246 ? -11.628 4.119 8.017 1.00 88.56 246 LEU A C 1
ATOM 2016 O O . LEU A 1 246 ? -10.789 4.180 7.124 1.00 88.56 246 LEU A O 1
ATOM 2020 N N . ARG A 1 247 ? -12.354 5.184 8.372 1.00 86.31 247 ARG A N 1
ATOM 2021 C CA . ARG A 1 247 ? -12.184 6.519 7.779 1.00 86.31 247 ARG A CA 1
ATOM 2022 C C . ARG A 1 247 ? -10.772 7.043 8.006 1.00 86.31 247 ARG A C 1
ATOM 2024 O O . ARG A 1 247 ? -10.176 7.551 7.066 1.00 86.31 247 ARG A O 1
ATOM 2031 N N . ALA A 1 248 ? -10.211 6.861 9.203 1.00 84.31 248 ALA A N 1
ATOM 2032 C CA . ALA A 1 248 ? -8.813 7.187 9.466 1.00 84.31 248 ALA A CA 1
ATOM 2033 C C . ALA A 1 248 ? -7.879 6.358 8.566 1.00 84.31 248 ALA A C 1
ATOM 2035 O O . ALA A 1 248 ? -7.045 6.926 7.863 1.00 84.31 248 ALA A O 1
ATOM 2036 N N . ALA A 1 249 ? -8.056 5.033 8.514 1.00 84.25 249 ALA A N 1
ATOM 2037 C CA . ALA A 1 249 ? -7.242 4.169 7.661 1.00 84.25 249 ALA A CA 1
ATOM 2038 C C . ALA A 1 249 ? -7.292 4.602 6.183 1.00 84.25 249 ALA A C 1
ATOM 2040 O O . ALA A 1 249 ? -6.261 4.729 5.529 1.00 84.25 249 ALA A O 1
ATOM 2041 N N . HIS A 1 250 ? -8.477 4.929 5.677 1.00 85.12 250 HIS A N 1
ATOM 2042 C CA . HIS A 1 250 ? -8.651 5.427 4.321 1.00 85.12 250 HIS A CA 1
ATOM 2043 C C . HIS A 1 250 ? -8.009 6.799 4.087 1.00 85.12 250 HIS A C 1
ATOM 2045 O O . HIS A 1 250 ? -7.185 6.936 3.181 1.00 85.12 250 HIS A O 1
ATOM 2051 N N . ASN A 1 251 ? -8.363 7.804 4.897 1.00 78.38 251 ASN A N 1
ATOM 2052 C CA . ASN A 1 251 ? -7.952 9.198 4.701 1.00 78.38 251 ASN A CA 1
ATOM 2053 C C . ASN A 1 251 ? -6.431 9.356 4.732 1.00 78.38 251 ASN A C 1
ATOM 2055 O O . ASN A 1 251 ? -5.873 10.133 3.961 1.00 78.38 251 ASN A O 1
ATOM 2059 N N . PHE A 1 252 ? -5.761 8.588 5.589 1.00 74.56 252 PHE A N 1
ATOM 2060 C CA . PHE A 1 252 ? -4.307 8.622 5.734 1.00 74.56 252 PHE A CA 1
ATOM 2061 C C . PHE A 1 252 ? -3.584 7.616 4.829 1.00 74.56 252 PHE A C 1
ATOM 2063 O O . PHE A 1 252 ? -2.360 7.477 4.889 1.00 74.56 252 PHE A O 1
ATOM 2070 N N . GLY A 1 253 ? -4.321 6.921 3.957 1.00 69.62 253 GLY A N 1
ATOM 2071 C CA . GLY A 1 253 ? -3.745 5.979 3.010 1.00 69.62 253 GLY A CA 1
ATOM 2072 C C . GLY A 1 253 ? -3.134 4.741 3.678 1.00 69.62 253 GLY A C 1
ATOM 2073 O O . GLY A 1 253 ? -2.199 4.126 3.155 1.00 69.62 253 GLY A O 1
ATOM 2074 N N . TRP A 1 254 ? -3.608 4.402 4.870 1.00 70.25 254 TRP A N 1
ATOM 2075 C CA . TRP A 1 254 ? -3.153 3.258 5.632 1.00 70.25 254 TRP A CA 1
ATOM 2076 C C . TRP A 1 254 ? -3.871 1.998 5.183 1.00 70.25 254 TRP A C 1
ATOM 2078 O O . TRP A 1 254 ? -5.023 1.747 5.520 1.00 70.25 254 TRP A O 1
ATOM 2088 N N . MET A 1 255 ? -3.093 1.161 4.499 1.00 74.88 255 MET A N 1
ATOM 2089 C CA . MET A 1 255 ? -3.125 -0.290 4.661 1.00 74.88 255 MET A CA 1
ATOM 2090 C C . MET A 1 255 ? -4.402 -1.032 4.254 1.00 74.88 255 MET A C 1
ATOM 2092 O O . MET A 1 255 ? -4.408 -2.258 4.311 1.00 74.88 255 MET A O 1
ATOM 2096 N N . LEU A 1 256 ? -5.382 -0.327 3.690 1.00 85.50 256 LEU A N 1
ATOM 2097 C CA . LEU A 1 256 ? -6.453 -0.907 2.888 1.00 85.50 256 LEU A CA 1
ATOM 2098 C C . LEU A 1 256 ? -5.912 -1.523 1.582 1.00 85.50 256 LEU A C 1
ATOM 2100 O O . LEU A 1 256 ? -4.889 -1.055 1.054 1.00 85.50 256 LEU A O 1
ATOM 2104 N N . PRO A 1 257 ? -6.597 -2.547 1.041 1.00 88.62 257 PRO A N 1
ATOM 2105 C CA . PRO A 1 257 ? -6.315 -3.074 -0.291 1.00 88.62 257 PRO A CA 1
ATOM 2106 C C . PRO A 1 257 ? -6.323 -1.959 -1.348 1.00 88.62 257 PRO A C 1
ATOM 2108 O O . PRO A 1 257 ? -7.229 -1.129 -1.390 1.00 88.62 257 PRO A O 1
ATOM 2111 N N . CYS A 1 258 ? -5.312 -1.904 -2.215 1.00 87.94 258 CYS A N 1
ATOM 2112 C CA . CYS A 1 258 ? -5.234 -0.866 -3.254 1.00 87.94 258 CYS A CA 1
ATOM 2113 C C . CYS A 1 258 ? -4.841 -1.393 -4.637 1.00 87.94 258 CYS A C 1
ATOM 2115 O O . CYS A 1 258 ? -4.869 -0.635 -5.603 1.00 87.94 258 CYS A O 1
ATOM 2117 N N . THR A 1 259 ? -4.498 -2.675 -4.744 1.00 89.94 259 THR A N 1
ATOM 2118 C CA . THR A 1 259 ? -4.202 -3.363 -6.007 1.00 89.94 259 THR A CA 1
ATOM 2119 C C . THR A 1 259 ? -5.172 -4.520 -6.217 1.00 89.94 259 THR A C 1
ATOM 2121 O O . THR A 1 259 ? -5.646 -5.079 -5.225 1.00 89.94 259 THR A O 1
ATOM 2124 N N . PRO A 1 260 ? -5.444 -4.943 -7.464 1.00 90.75 260 PRO A N 1
ATOM 2125 C CA . PRO A 1 260 ? -6.245 -6.142 -7.710 1.00 90.75 260 PRO A CA 1
ATOM 2126 C C . PRO A 1 260 ? -5.728 -7.371 -6.949 1.00 90.75 260 PRO A C 1
ATOM 2128 O O . PRO A 1 260 ? -6.518 -8.103 -6.365 1.00 90.75 260 PRO A O 1
ATOM 2131 N N . ALA A 1 261 ? -4.404 -7.543 -6.861 1.00 89.75 261 ALA A N 1
ATOM 2132 C CA . ALA A 1 261 ? -3.779 -8.639 -6.120 1.00 89.75 261 ALA A CA 1
ATOM 2133 C C . ALA A 1 261 ? -4.060 -8.602 -4.605 1.00 89.75 261 ALA A C 1
ATOM 2135 O O . ALA A 1 261 ? -4.161 -9.661 -3.985 1.00 89.75 261 ALA A O 1
ATOM 2136 N N . ASP A 1 262 ? -4.199 -7.413 -4.003 1.00 90.56 262 ASP A N 1
ATOM 2137 C CA . ASP A 1 262 ? -4.643 -7.283 -2.606 1.00 90.56 262 ASP A CA 1
ATOM 2138 C C . ASP A 1 262 ? -6.097 -7.741 -2.462 1.00 90.56 262 ASP A C 1
ATOM 2140 O O . ASP A 1 262 ? -6.429 -8.473 -1.536 1.00 90.56 262 ASP A O 1
ATOM 2144 N N . TRP A 1 263 ? -6.961 -7.325 -3.390 1.00 90.06 263 TRP A N 1
ATOM 2145 C CA . TRP A 1 263 ? -8.386 -7.659 -3.375 1.00 90.06 263 TRP A CA 1
ATOM 2146 C C . TRP A 1 263 ? -8.661 -9.138 -3.663 1.00 90.06 263 TRP A C 1
ATOM 2148 O O . TRP A 1 263 ? -9.626 -9.679 -3.135 1.00 90.06 263 TRP A O 1
ATOM 2158 N N . CYS A 1 264 ? -7.808 -9.809 -4.440 1.00 89.25 264 CYS A N 1
ATOM 2159 C CA . CYS A 1 264 ? -7.894 -11.253 -4.668 1.00 89.25 264 CYS A CA 1
ATOM 2160 C C . CYS A 1 264 ? -7.603 -12.078 -3.403 1.00 89.25 264 CYS A C 1
ATOM 2162 O O . CYS A 1 264 ? -8.217 -13.127 -3.213 1.00 89.25 264 CYS A O 1
ATOM 2164 N N . GLU A 1 265 ? -6.675 -11.623 -2.554 1.00 89.00 265 GLU A N 1
ATOM 2165 C CA . GLU A 1 265 ? -6.374 -12.262 -1.260 1.00 89.00 265 GLU A CA 1
ATOM 2166 C C . GLU A 1 265 ? -7.302 -11.767 -0.136 1.00 89.00 265 GLU A C 1
ATOM 2168 O O . GLU A 1 265 ? -7.357 -12.373 0.936 1.00 89.00 265 GLU A O 1
ATOM 2173 N N . TRP A 1 266 ? -8.027 -10.667 -0.358 1.00 89.00 266 TRP A N 1
ATOM 2174 C CA . TRP A 1 266 ? -8.980 -10.125 0.603 1.00 89.00 266 TRP A CA 1
ATOM 2175 C C . TRP A 1 266 ? -10.192 -11.062 0.757 1.00 89.00 266 TRP A C 1
ATOM 2177 O O . TRP A 1 266 ? -10.674 -11.606 -0.242 1.00 89.00 266 TRP A O 1
ATOM 2187 N N . PRO A 1 267 ? -10.722 -11.268 1.980 1.00 88.12 267 PRO A N 1
ATOM 2188 C CA . PRO A 1 267 ? -11.870 -12.149 2.182 1.00 88.12 267 PRO A CA 1
ATOM 2189 C C . PRO A 1 267 ? -13.074 -11.738 1.332 1.00 88.12 267 PRO A C 1
ATOM 2191 O O . PRO A 1 267 ? -13.521 -10.591 1.388 1.00 88.12 267 PRO A O 1
ATOM 2194 N N . ARG A 1 268 ? -13.624 -12.686 0.566 1.00 81.19 268 ARG A N 1
ATOM 2195 C CA . ARG A 1 268 ? -14.735 -12.439 -0.372 1.00 81.19 268 ARG A CA 1
ATOM 2196 C C . ARG A 1 268 ? -16.037 -12.075 0.337 1.00 81.19 268 ARG A C 1
ATOM 2198 O O . ARG A 1 268 ? -16.910 -11.461 -0.268 1.00 81.19 268 ARG A O 1
ATOM 2205 N N . GLU A 1 269 ? -16.179 -12.465 1.601 1.00 80.06 269 GLU A N 1
ATOM 2206 C CA . GLU A 1 269 ? -17.339 -12.142 2.430 1.00 80.06 269 GLU A CA 1
ATOM 2207 C C . GLU A 1 269 ? -17.368 -10.660 2.828 1.00 80.06 269 GLU A C 1
ATOM 2209 O O . GLU A 1 269 ? -18.428 -10.133 3.169 1.00 80.06 269 GLU A O 1
ATOM 2214 N N . LEU A 1 270 ? -16.221 -9.973 2.768 1.00 80.50 270 LEU A N 1
ATOM 2215 C CA . LEU A 1 270 ? -16.141 -8.534 2.969 1.00 80.50 270 LEU A CA 1
ATOM 2216 C C . LEU A 1 270 ? -16.574 -7.840 1.672 1.00 80.50 270 LEU A C 1
ATOM 2218 O O . LEU A 1 270 ? -15.811 -7.726 0.714 1.00 80.50 270 LEU A O 1
ATOM 2222 N N . SER A 1 271 ? -17.828 -7.380 1.645 1.00 71.69 271 SER A N 1
ATOM 2223 C CA . SER A 1 271 ? -18.373 -6.531 0.578 1.00 71.69 271 SER A CA 1
ATOM 2224 C C . SER A 1 271 ? -17.547 -5.239 0.403 1.00 71.69 271 SER A C 1
ATOM 2226 O O . SER A 1 271 ? -16.737 -4.931 1.282 1.00 71.69 271 SER A O 1
ATOM 2228 N N . PRO A 1 272 ? -17.785 -4.425 -0.650 1.00 76.56 272 PRO A N 1
ATOM 2229 C CA . PRO A 1 272 ? -17.210 -3.084 -0.756 1.00 76.56 272 PRO A CA 1
ATOM 2230 C C . PRO A 1 272 ? -17.243 -2.340 0.580 1.00 76.56 272 PRO A C 1
ATOM 2232 O O . PRO A 1 272 ? -18.262 -2.335 1.283 1.00 76.56 272 PRO A O 1
ATOM 2235 N N . ILE A 1 273 ? -16.099 -1.779 0.955 1.00 83.88 273 ILE A N 1
ATOM 2236 C CA . ILE A 1 273 ? -15.868 -1.249 2.291 1.00 83.88 273 ILE A CA 1
ATOM 2237 C C . ILE A 1 273 ? -16.568 0.108 2.389 1.00 83.88 273 ILE A C 1
ATOM 2239 O O . ILE A 1 273 ? -16.190 1.068 1.727 1.00 83.88 273 ILE A O 1
ATOM 2243 N N . LYS A 1 274 ? -17.615 0.210 3.209 1.00 83.69 274 LYS A N 1
ATOM 2244 C CA . LYS A 1 274 ? -18.405 1.444 3.336 1.00 83.69 274 LYS A CA 1
ATOM 2245 C C . LYS A 1 274 ? -17.867 2.332 4.442 1.00 83.69 274 LYS A C 1
ATOM 2247 O O . LYS A 1 274 ? -17.475 1.832 5.485 1.00 83.69 274 LYS A O 1
ATOM 2252 N N . PHE A 1 275 ? -17.964 3.650 4.287 1.00 82.00 275 PHE A N 1
ATOM 2253 C CA . PHE A 1 275 ? -17.603 4.603 5.345 1.00 82.00 275 PHE A CA 1
ATOM 2254 C C . PHE A 1 275 ? -18.646 4.769 6.452 1.00 82.00 275 PHE A C 1
ATOM 2256 O O . PHE A 1 275 ? -18.549 5.707 7.245 1.00 82.00 275 PHE A O 1
ATOM 2263 N N . ASP A 1 276 ? -19.661 3.917 6.522 1.00 84.19 276 ASP A N 1
ATOM 2264 C CA . ASP A 1 276 ? -20.691 4.031 7.551 1.00 84.19 276 ASP A CA 1
ATOM 2265 C C . ASP A 1 276 ? -20.045 4.050 8.943 1.00 84.19 276 ASP A C 1
ATOM 2267 O O . ASP A 1 276 ? -19.089 3.319 9.201 1.00 84.19 276 ASP A O 1
ATOM 2271 N N . LEU A 1 277 ? -20.505 4.932 9.835 1.00 81.00 277 LEU A N 1
ATOM 2272 C CA . LEU A 1 277 ? -19.955 4.998 11.196 1.00 81.00 277 LEU A CA 1
ATOM 2273 C C . LEU A 1 277 ? -20.213 3.682 11.941 1.00 81.00 277 LEU A C 1
ATOM 2275 O O . LEU A 1 277 ? -19.334 3.180 12.640 1.00 81.00 277 LEU A O 1
ATOM 2279 N N . LEU A 1 278 ? -21.383 3.093 11.710 1.00 83.25 278 LEU A N 1
ATOM 2280 C CA . LEU A 1 278 ? -21.737 1.757 12.161 1.00 83.25 278 LEU A CA 1
ATOM 2281 C C . LEU A 1 278 ? -21.141 0.722 11.206 1.00 83.25 278 LEU A C 1
ATOM 2283 O O . LEU A 1 278 ? -21.421 0.739 10.010 1.00 83.25 278 LEU A O 1
ATOM 2287 N N . GLN A 1 279 ? -20.335 -0.187 11.744 1.00 86.12 279 GLN A N 1
ATOM 2288 C CA . GLN A 1 279 ? -19.707 -1.279 11.001 1.00 86.12 279 GLN A CA 1
ATOM 2289 C C . GLN A 1 279 ? -19.930 -2.593 11.742 1.00 86.12 279 GLN A C 1
ATOM 2291 O O . GLN A 1 279 ? -20.071 -2.602 12.960 1.00 86.12 279 GLN A O 1
ATOM 2296 N N . GLN A 1 280 ? -19.942 -3.704 11.008 1.00 87.00 280 GLN A N 1
ATOM 2297 C CA . GLN A 1 280 ? -20.090 -5.047 11.587 1.00 87.00 280 GLN A CA 1
ATOM 2298 C C . GLN A 1 280 ? -18.743 -5.688 11.962 1.00 87.00 280 GLN A C 1
ATOM 2300 O O . GLN A 1 280 ? -18.721 -6.775 12.536 1.00 87.00 280 GLN A O 1
ATOM 2305 N N . TYR A 1 281 ? -17.628 -5.026 11.642 1.00 89.12 281 TYR A N 1
ATOM 2306 C CA . TYR A 1 281 ? -16.273 -5.560 11.766 1.00 89.12 281 TYR A CA 1
ATOM 2307 C C . TYR A 1 281 ? -15.370 -4.632 12.583 1.00 89.12 281 TYR A C 1
ATOM 2309 O O . TYR A 1 281 ? -15.420 -3.417 12.395 1.00 89.12 281 TYR A O 1
ATOM 2317 N N . ASP A 1 282 ? -14.495 -5.211 13.414 1.00 88.81 282 ASP A N 1
ATOM 2318 C CA . ASP A 1 282 ? -13.559 -4.522 14.310 1.00 88.81 282 ASP A CA 1
ATOM 2319 C C . ASP A 1 282 ? -12.398 -3.857 13.547 1.00 88.81 282 ASP A C 1
ATOM 2321 O O . ASP A 1 282 ? -11.256 -4.330 13.508 1.00 88.81 282 ASP A O 1
ATOM 2325 N N . TRP A 1 283 ? -12.684 -2.689 12.971 1.00 88.38 283 TRP A N 1
ATOM 2326 C CA . TRP A 1 283 ? -11.698 -1.846 12.286 1.00 88.38 283 TRP A CA 1
ATOM 2327 C C . TRP A 1 283 ? -10.596 -1.302 13.210 1.00 88.38 283 TRP A C 1
ATOM 2329 O O . TRP A 1 283 ? -9.519 -0.922 12.741 1.00 88.38 283 TRP A O 1
ATOM 2339 N N . ARG A 1 284 ? -10.810 -1.302 14.531 1.00 87.69 284 ARG A N 1
ATOM 2340 C CA . ARG A 1 284 ? -9.773 -0.953 15.511 1.00 87.69 284 ARG A CA 1
ATOM 2341 C C . ARG A 1 284 ? -8.724 -2.057 15.596 1.00 87.69 284 ARG A C 1
ATOM 2343 O O . ARG A 1 284 ? -7.534 -1.747 15.590 1.00 87.69 284 ARG A O 1
ATOM 2350 N N . ALA A 1 285 ? -9.132 -3.325 15.682 1.00 87.31 285 ALA A N 1
ATOM 2351 C CA . ALA A 1 285 ? -8.198 -4.455 15.680 1.00 87.31 285 ALA A CA 1
ATOM 2352 C C . ALA A 1 285 ? -7.359 -4.481 14.395 1.00 87.31 285 ALA A C 1
ATOM 2354 O O . ALA A 1 285 ? -6.137 -4.627 14.458 1.00 87.31 285 ALA A O 1
ATOM 2355 N N . TYR A 1 286 ? -8.007 -4.227 13.258 1.00 88.50 286 TYR A N 1
ATOM 2356 C CA . TYR A 1 286 ? -7.352 -4.052 11.968 1.00 88.50 286 TYR A CA 1
ATOM 2357 C C . TYR A 1 286 ? -6.277 -2.953 12.004 1.00 88.50 286 TYR A C 1
ATOM 2359 O O . TYR A 1 286 ? -5.107 -3.220 11.722 1.00 88.50 286 TYR A O 1
ATOM 2367 N N . LEU A 1 287 ? -6.628 -1.738 12.444 1.00 87.38 287 LEU A N 1
ATOM 2368 C CA . LEU A 1 287 ? -5.669 -0.635 12.546 1.00 87.38 287 LEU A CA 1
ATOM 2369 C C . LEU A 1 287 ? -4.509 -0.964 13.503 1.00 87.38 287 LEU A C 1
ATOM 2371 O O . LEU A 1 287 ? -3.354 -0.643 13.227 1.00 87.38 287 LEU A O 1
ATOM 2375 N N . LEU A 1 288 ? -4.793 -1.638 14.620 1.00 86.81 288 LEU A N 1
ATOM 2376 C CA . LEU A 1 288 ? -3.772 -2.056 15.582 1.00 86.81 288 LEU A CA 1
ATOM 2377 C C . LEU A 1 288 ? -2.792 -3.078 15.001 1.00 86.81 288 LEU A C 1
ATOM 2379 O O . LEU A 1 288 ? -1.601 -2.981 15.293 1.00 86.81 288 LEU A O 1
ATOM 2383 N N . ALA A 1 289 ? -3.254 -4.027 14.183 1.00 87.75 289 ALA A N 1
ATOM 2384 C CA . ALA A 1 289 ? -2.374 -4.987 13.513 1.00 87.75 289 ALA A CA 1
ATOM 2385 C C . ALA A 1 289 ? -1.331 -4.265 12.644 1.00 87.75 289 ALA A C 1
ATOM 2387 O O . ALA A 1 289 ? -0.144 -4.600 12.654 1.00 87.75 289 ALA A O 1
ATOM 2388 N N . PHE A 1 290 ? -1.773 -3.210 11.965 1.00 85.38 290 PHE A N 1
ATOM 2389 C CA . PHE A 1 290 ? -0.944 -2.376 11.111 1.00 85.38 290 PHE A CA 1
ATOM 2390 C C . PHE A 1 290 ? 0.002 -1.441 11.866 1.00 85.38 290 PHE A C 1
ATOM 2392 O O . PHE A 1 290 ? 1.174 -1.338 11.504 1.00 85.38 290 PHE A O 1
ATOM 2399 N N . LEU A 1 291 ? -0.459 -0.822 12.955 1.00 81.25 291 LEU A N 1
ATOM 2400 C CA . LEU A 1 291 ? 0.384 0.020 13.808 1.00 81.25 291 LEU A CA 1
ATOM 2401 C C . LEU A 1 291 ? 1.480 -0.782 14.521 1.00 81.25 291 LEU A C 1
ATOM 2403 O O . LEU A 1 291 ? 2.593 -0.283 14.685 1.00 81.25 291 LEU A O 1
ATOM 2407 N N . ARG A 1 292 ? 1.180 -2.017 14.939 1.00 83.56 292 ARG A N 1
ATOM 2408 C CA . ARG A 1 292 ? 2.140 -2.883 15.638 1.00 83.56 292 ARG A CA 1
ATOM 2409 C C . ARG A 1 292 ? 3.215 -3.448 14.717 1.00 83.56 292 ARG A C 1
ATOM 2411 O O . ARG A 1 292 ? 4.355 -3.583 15.142 1.00 83.56 292 ARG A O 1
ATOM 2418 N N . LYS A 1 293 ? 2.873 -3.739 13.455 1.00 81.31 293 LYS A N 1
ATOM 2419 C CA . LYS A 1 293 ? 3.792 -4.331 12.461 1.00 81.31 293 LYS A CA 1
ATOM 2420 C C . LYS A 1 293 ? 4.378 -5.684 12.901 1.00 81.31 293 LYS A C 1
ATOM 2422 O O . LYS A 1 293 ? 5.452 -6.070 12.445 1.00 81.31 293 LYS A O 1
ATOM 2427 N N . ASP A 1 294 ? 3.652 -6.411 13.752 1.00 78.00 294 ASP A N 1
ATOM 2428 C CA . ASP A 1 294 ? 4.071 -7.717 14.284 1.00 78.00 294 ASP A CA 1
ATOM 2429 C C . ASP A 1 294 ? 3.960 -8.837 13.232 1.00 78.00 294 ASP A C 1
ATOM 2431 O O . ASP A 1 294 ? 4.677 -9.833 13.288 1.00 78.00 294 ASP A O 1
ATOM 2435 N N . ASN A 1 295 ? 3.063 -8.680 12.254 1.00 85.75 295 ASN A N 1
ATOM 2436 C CA . ASN A 1 295 ? 2.861 -9.636 11.169 1.00 85.75 295 ASN A CA 1
ATOM 2437 C C . ASN A 1 295 ? 3.887 -9.413 10.037 1.00 85.75 295 ASN A C 1
ATOM 2439 O O . ASN A 1 295 ? 4.122 -8.282 9.608 1.00 85.75 295 ASN A O 1
ATOM 2443 N N . ALA A 1 296 ? 4.473 -10.498 9.522 1.00 84.56 296 ALA A N 1
ATOM 2444 C CA . ALA A 1 296 ? 5.498 -10.453 8.479 1.00 84.56 296 ALA A CA 1
ATOM 2445 C C . ALA A 1 296 ? 5.021 -9.793 7.168 1.00 84.56 296 ALA A C 1
ATOM 2447 O O . ALA A 1 296 ? 5.727 -8.952 6.611 1.00 84.56 296 ALA A O 1
ATOM 2448 N N . HIS A 1 297 ? 3.806 -10.110 6.714 1.00 87.62 297 HIS A N 1
ATOM 2449 C CA . HIS A 1 297 ? 3.189 -9.532 5.515 1.00 87.62 297 HIS A CA 1
ATOM 2450 C C . HIS A 1 297 ? 2.901 -8.042 5.702 1.00 87.62 297 HIS A C 1
ATOM 2452 O O . HIS A 1 297 ? 3.217 -7.230 4.834 1.00 87.62 297 HIS A O 1
ATOM 2458 N N . VAL A 1 298 ? 2.393 -7.662 6.881 1.00 87.25 298 VAL A N 1
ATOM 2459 C CA . VAL A 1 298 ? 2.182 -6.258 7.266 1.00 87.25 298 VAL A CA 1
ATOM 2460 C C . VAL A 1 298 ? 3.494 -5.478 7.242 1.00 87.25 298 VAL A C 1
ATOM 2462 O O . VAL A 1 298 ? 3.550 -4.363 6.720 1.00 87.25 298 VAL A O 1
ATOM 2465 N N . ARG A 1 299 ? 4.562 -6.064 7.783 1.00 84.50 299 ARG A N 1
ATOM 2466 C CA . ARG A 1 299 ? 5.888 -5.450 7.797 1.00 84.50 299 ARG A CA 1
ATOM 2467 C C . ARG A 1 299 ? 6.443 -5.286 6.384 1.00 84.50 299 ARG A C 1
ATOM 2469 O O . ARG A 1 299 ? 6.952 -4.217 6.054 1.00 84.50 299 ARG A O 1
ATOM 2476 N N . ASN A 1 300 ? 6.263 -6.282 5.514 1.00 82.31 300 ASN A N 1
ATOM 2477 C CA . ASN A 1 300 ? 6.665 -6.138 4.117 1.00 82.31 300 ASN A CA 1
ATOM 2478 C C . ASN A 1 300 ? 5.821 -5.097 3.370 1.00 82.31 300 ASN A C 1
ATOM 2480 O O . ASN A 1 300 ? 6.357 -4.264 2.646 1.00 82.31 300 ASN A O 1
ATOM 2484 N N . ARG A 1 301 ? 4.504 -5.055 3.597 1.00 86.06 301 ARG A N 1
ATOM 2485 C CA . ARG A 1 301 ? 3.623 -4.013 3.050 1.00 86.06 301 ARG A CA 1
ATOM 2486 C C . ARG A 1 301 ? 4.055 -2.614 3.488 1.00 86.06 301 ARG A C 1
ATOM 2488 O O . ARG A 1 301 ? 4.066 -1.686 2.679 1.00 86.06 301 ARG A O 1
ATOM 2495 N N . TRP A 1 302 ? 4.457 -2.465 4.747 1.00 82.81 302 TRP A N 1
ATOM 2496 C CA . TRP A 1 302 ? 4.986 -1.212 5.277 1.00 82.81 302 TRP A CA 1
ATOM 2497 C C . TRP A 1 302 ? 6.262 -0.760 4.548 1.00 82.81 302 TRP A C 1
ATOM 2499 O O . TRP A 1 302 ? 6.404 0.419 4.221 1.00 82.81 302 TRP A O 1
ATOM 2509 N N . ARG A 1 303 ? 7.149 -1.690 4.179 1.00 80.00 303 ARG A N 1
ATOM 2510 C CA . ARG A 1 303 ? 8.309 -1.395 3.322 1.00 80.00 303 ARG A CA 1
ATOM 2511 C C . ARG A 1 303 ? 7.887 -0.747 2.001 1.00 80.00 303 ARG A C 1
ATOM 2513 O O . ARG A 1 303 ? 8.437 0.287 1.624 1.00 80.00 303 ARG A O 1
ATOM 2520 N N . PHE A 1 304 ? 6.881 -1.302 1.324 1.00 80.25 304 PHE A N 1
ATOM 2521 C CA . PHE A 1 304 ? 6.361 -0.750 0.066 1.00 80.25 304 PHE A CA 1
ATOM 2522 C C . PHE A 1 304 ? 5.733 0.636 0.232 1.00 80.25 304 PHE A C 1
ATOM 2524 O O . PHE A 1 304 ? 5.955 1.519 -0.603 1.00 80.25 304 PHE A O 1
ATOM 2531 N N . GLN A 1 305 ? 5.005 0.861 1.329 1.00 80.56 305 GLN A N 1
ATOM 2532 C CA . GLN A 1 305 ? 4.485 2.179 1.696 1.00 80.56 305 GLN A CA 1
ATOM 2533 C C . GLN A 1 305 ? 5.612 3.217 1.774 1.00 80.56 305 GLN A C 1
ATOM 2535 O O . GLN A 1 305 ? 5.514 4.277 1.150 1.00 80.56 305 GLN A O 1
ATOM 2540 N N . MET A 1 306 ? 6.686 2.906 2.504 1.00 77.69 306 MET A N 1
ATOM 2541 C CA . MET A 1 306 ? 7.826 3.812 2.663 1.00 77.69 306 MET A CA 1
ATOM 2542 C C . MET A 1 306 ? 8.519 4.093 1.329 1.00 77.69 306 MET A C 1
ATOM 2544 O O . MET A 1 306 ? 8.794 5.251 1.015 1.00 77.69 306 MET A O 1
ATOM 2548 N N . MET A 1 307 ? 8.747 3.055 0.513 1.00 75.88 307 MET A N 1
ATOM 2549 C CA . MET A 1 307 ? 9.326 3.224 -0.825 1.00 75.88 307 MET A CA 1
ATOM 2550 C C . MET A 1 307 ? 8.476 4.155 -1.689 1.00 75.88 307 MET A C 1
ATOM 2552 O O . MET A 1 307 ? 9.009 5.071 -2.306 1.00 75.88 307 MET A O 1
ATOM 2556 N N . THR A 1 308 ? 7.155 3.974 -1.678 1.00 78.12 308 THR A N 1
ATOM 2557 C CA . THR A 1 308 ? 6.242 4.807 -2.467 1.00 78.12 308 THR A CA 1
ATOM 2558 C C . THR A 1 308 ? 6.237 6.257 -1.989 1.00 78.12 308 THR A C 1
ATOM 2560 O O . THR A 1 308 ? 6.258 7.177 -2.800 1.00 78.12 308 THR A O 1
ATOM 2563 N N . SER A 1 309 ? 6.258 6.475 -0.670 1.00 76.25 309 SER A N 1
ATOM 2564 C CA . SER A 1 309 ? 6.350 7.821 -0.095 1.00 76.25 309 SER A CA 1
ATOM 2565 C C . SER A 1 309 ? 7.670 8.510 -0.450 1.00 76.25 309 SER A C 1
ATOM 2567 O O . SER A 1 309 ? 7.683 9.701 -0.749 1.00 76.25 309 SER A O 1
ATOM 2569 N N . ASN A 1 310 ? 8.786 7.782 -0.472 1.00 73.38 310 ASN A N 1
ATOM 2570 C CA . ASN A 1 310 ? 10.059 8.332 -0.934 1.00 73.38 310 ASN A CA 1
ATOM 2571 C C . ASN A 1 310 ? 10.041 8.674 -2.418 1.00 73.38 310 ASN A C 1
ATOM 2573 O O . ASN A 1 310 ? 10.579 9.710 -2.809 1.00 73.38 310 ASN A O 1
ATOM 2577 N N . PHE A 1 311 ? 9.412 7.822 -3.225 1.00 74.00 311 PHE A N 1
ATOM 2578 C CA . PHE A 1 311 ? 9.242 8.067 -4.647 1.00 74.00 311 PHE A CA 1
ATOM 2579 C C . PHE A 1 311 ? 8.490 9.378 -4.880 1.00 74.00 311 PHE A C 1
ATOM 2581 O O . PHE A 1 311 ? 9.009 10.289 -5.518 1.00 74.00 311 PHE A O 1
ATOM 2588 N N . SER A 1 312 ? 7.339 9.538 -4.222 1.00 72.50 312 SER A N 1
ATOM 2589 C CA . SER A 1 312 ? 6.532 10.754 -4.323 1.00 72.50 312 SER A CA 1
ATOM 2590 C C . SER A 1 312 ? 7.251 12.000 -3.792 1.00 72.50 312 SER A C 1
ATOM 2592 O O . SER A 1 312 ? 7.029 13.100 -4.277 1.00 72.50 312 SER A O 1
ATOM 2594 N N . ARG A 1 313 ? 8.127 11.862 -2.788 1.00 72.50 313 ARG A N 1
ATOM 2595 C CA . ARG A 1 313 ? 8.920 12.982 -2.247 1.00 72.50 313 ARG A CA 1
ATOM 2596 C C . ARG A 1 313 ? 10.066 13.407 -3.162 1.00 72.50 313 ARG A C 1
ATOM 2598 O O . ARG A 1 313 ? 10.475 14.566 -3.115 1.00 72.50 313 ARG A O 1
ATOM 2605 N N . GLY A 1 314 ? 10.610 12.469 -3.938 1.00 62.56 314 GLY A N 1
ATOM 2606 C CA . GLY A 1 314 ? 11.957 12.570 -4.483 1.00 62.56 314 GLY A CA 1
ATOM 2607 C C . GLY A 1 314 ? 13.010 12.486 -3.369 1.00 62.56 314 GLY A C 1
ATOM 2608 O O . GLY A 1 314 ? 12.912 13.127 -2.319 1.00 62.56 314 GLY A O 1
ATOM 2609 N N . ILE A 1 315 ? 14.057 11.683 -3.568 1.00 57.69 315 ILE A N 1
ATOM 2610 C CA . ILE A 1 315 ? 15.218 11.713 -2.668 1.00 57.69 315 ILE A CA 1
ATOM 2611 C C . ILE A 1 315 ? 15.857 13.104 -2.761 1.00 57.69 315 ILE A C 1
ATOM 2613 O O . ILE A 1 315 ? 15.867 13.733 -3.801 1.00 57.69 315 ILE A O 1
ATOM 2617 N N . THR A 1 316 ? 16.409 13.622 -1.672 1.00 46.31 316 THR A N 1
ATOM 2618 C CA . THR A 1 316 ? 17.281 14.805 -1.696 1.00 46.31 316 THR A CA 1
ATOM 2619 C C . THR A 1 316 ? 18.311 14.571 -0.592 1.00 46.31 316 THR A C 1
ATOM 2621 O O . THR A 1 316 ? 18.321 15.193 0.467 1.00 46.31 316 THR A O 1
ATOM 2624 N N . ARG A 1 317 ? 19.136 13.535 -0.775 1.00 42.69 317 ARG A N 1
ATOM 2625 C CA . ARG A 1 317 ? 20.328 13.332 0.047 1.00 42.69 317 ARG A CA 1
ATOM 2626 C C . ARG A 1 317 ? 21.515 13.846 -0.749 1.00 42.69 317 ARG A C 1
ATOM 2628 O O . ARG A 1 317 ? 21.948 13.237 -1.714 1.00 42.69 317 ARG A O 1
ATOM 2635 N N . PHE A 1 318 ? 21.996 15.002 -0.313 1.00 42.62 318 PHE A N 1
ATOM 2636 C CA . PHE A 1 318 ? 23.283 15.561 -0.680 1.00 42.62 318 PHE A CA 1
ATOM 2637 C C . PHE A 1 318 ? 24.390 14.560 -0.329 1.00 42.62 318 PHE A C 1
ATOM 2639 O O . PHE A 1 318 ? 24.718 14.376 0.845 1.00 42.62 318 PHE A O 1
ATOM 2646 N N . THR A 1 319 ? 25.008 13.938 -1.326 1.00 38.34 319 THR A N 1
ATOM 2647 C CA . THR A 1 319 ? 26.435 13.621 -1.226 1.00 38.34 319 THR A CA 1
ATOM 2648 C C . THR A 1 319 ? 27.196 14.918 -1.473 1.00 38.34 319 THR A C 1
ATOM 2650 O O . THR A 1 319 ? 26.922 15.622 -2.440 1.00 38.34 319 THR A O 1
ATOM 2653 N N . ARG A 1 320 ? 28.095 15.254 -0.545 1.00 40.28 320 ARG A N 1
ATOM 2654 C CA . ARG A 1 320 ? 28.748 16.561 -0.348 1.00 40.28 320 ARG A CA 1
ATOM 2655 C C . ARG A 1 320 ? 29.479 17.182 -1.554 1.00 40.28 320 ARG A C 1
ATOM 2657 O O . ARG A 1 320 ? 29.920 18.310 -1.405 1.00 40.28 320 ARG A O 1
ATOM 2664 N N . ASP A 1 321 ? 29.554 16.524 -2.710 1.00 44.66 321 ASP A N 1
ATOM 2665 C CA . ASP A 1 321 ? 30.441 16.922 -3.816 1.00 44.66 321 ASP A CA 1
ATOM 2666 C C . ASP A 1 321 ? 29.798 17.040 -5.208 1.00 44.66 321 ASP A C 1
ATOM 2668 O O . ASP A 1 321 ? 30.516 17.181 -6.193 1.00 44.66 321 ASP A O 1
ATOM 2672 N N . TYR A 1 322 ? 28.467 17.069 -5.340 1.00 42.66 322 TYR A N 1
ATOM 2673 C CA . TYR A 1 322 ? 27.850 17.394 -6.636 1.00 42.66 322 TYR A CA 1
ATOM 2674 C C . TYR A 1 322 ? 26.860 18.544 -6.496 1.00 42.66 322 TYR A C 1
ATOM 2676 O O . TYR A 1 322 ? 25.776 18.419 -5.925 1.00 42.66 322 TYR A O 1
ATOM 2684 N N . SER A 1 323 ? 27.277 19.706 -6.993 1.00 44.09 323 SER A N 1
ATOM 2685 C CA . SER A 1 323 ? 26.483 20.922 -7.037 1.00 44.09 323 SER A CA 1
ATOM 2686 C C . SER A 1 323 ? 25.166 20.706 -7.793 1.00 44.09 323 SER A C 1
ATOM 2688 O O . SER A 1 323 ? 25.137 20.281 -8.945 1.00 44.09 323 SER A O 1
ATOM 2690 N N . THR A 1 324 ? 24.075 21.123 -7.146 1.00 44.53 324 THR A N 1
ATOM 2691 C CA . THR A 1 324 ? 22.829 21.655 -7.737 1.00 44.53 324 THR A CA 1
ATOM 2692 C C . THR A 1 324 ? 21.764 20.734 -8.343 1.00 44.53 324 THR A C 1
ATOM 2694 O O . THR A 1 324 ? 20.747 21.266 -8.782 1.00 44.53 324 THR A O 1
ATOM 2697 N N . VAL A 1 325 ? 21.863 19.402 -8.299 1.00 43.78 325 VAL A N 1
ATOM 2698 C CA . VAL A 1 325 ? 20.789 18.560 -8.873 1.00 43.78 325 VAL A CA 1
ATOM 2699 C C . VAL A 1 325 ? 19.896 17.935 -7.793 1.00 43.78 325 VAL A C 1
ATOM 2701 O O . VAL A 1 325 ? 20.264 16.992 -7.095 1.00 43.78 325 VAL A O 1
ATOM 2704 N N . ILE A 1 326 ? 18.686 18.486 -7.655 1.00 46.81 326 ILE A N 1
ATOM 2705 C CA . ILE A 1 326 ? 17.590 17.921 -6.854 1.00 46.81 326 ILE A CA 1
ATOM 2706 C C . ILE A 1 326 ? 17.103 16.651 -7.561 1.00 46.81 326 ILE A C 1
ATOM 2708 O O . ILE A 1 326 ? 16.588 16.737 -8.669 1.00 46.81 326 ILE A O 1
ATOM 2712 N N . TRP A 1 327 ? 17.246 15.491 -6.916 1.00 45.78 327 TRP A N 1
ATOM 2713 C CA . TRP A 1 327 ? 16.727 14.192 -7.368 1.00 45.78 327 TRP A CA 1
ATOM 2714 C C . TRP A 1 327 ? 15.195 14.251 -7.552 1.00 45.78 327 TRP A C 1
ATOM 2716 O O . TRP A 1 327 ? 14.435 14.206 -6.587 1.00 45.78 327 TRP A O 1
ATOM 2726 N N . ARG A 1 328 ? 14.721 14.387 -8.798 1.00 49.06 328 ARG A N 1
ATOM 2727 C CA . ARG A 1 328 ? 13.296 14.443 -9.159 1.00 49.06 328 ARG A CA 1
ATOM 2728 C C . ARG A 1 328 ? 12.796 13.074 -9.615 1.00 49.06 328 ARG A C 1
ATOM 2730 O O . ARG A 1 328 ? 12.668 12.820 -10.800 1.00 49.06 328 ARG A O 1
ATOM 2737 N N . TRP A 1 329 ? 12.466 12.228 -8.647 1.00 59.56 329 TRP A N 1
ATOM 2738 C CA . TRP A 1 329 ? 11.648 11.020 -8.861 1.00 59.56 329 TRP A CA 1
ATOM 2739 C C . TRP A 1 329 ? 10.166 11.291 -8.582 1.00 59.56 329 TRP A C 1
ATOM 2741 O O . TRP A 1 329 ? 9.368 10.369 -8.495 1.00 59.56 329 TRP A O 1
ATOM 2751 N N . ASN A 1 330 ? 9.810 12.562 -8.362 1.00 59.84 330 ASN A N 1
ATOM 2752 C CA . ASN A 1 330 ? 8.479 12.971 -7.943 1.00 59.84 330 ASN A CA 1
ATOM 2753 C C . ASN A 1 330 ? 7.506 12.837 -9.118 1.00 59.84 330 ASN A C 1
ATOM 2755 O O . ASN A 1 330 ? 7.333 13.767 -9.906 1.00 59.84 330 ASN A O 1
ATOM 2759 N N . VAL A 1 331 ? 6.904 11.657 -9.226 1.00 66.88 331 VAL A N 1
ATOM 2760 C CA . VAL A 1 331 ? 5.769 11.388 -10.105 1.00 66.88 331 VAL A CA 1
ATOM 2761 C C . VAL A 1 331 ? 4.572 11.018 -9.253 1.00 66.88 331 VAL A C 1
ATOM 2763 O O . VAL A 1 331 ? 4.686 10.292 -8.261 1.00 66.88 331 VAL A O 1
ATOM 2766 N N . GLY A 1 332 ? 3.407 11.494 -9.677 1.00 66.75 332 GLY A N 1
ATOM 2767 C CA . GLY A 1 332 ? 2.150 11.242 -8.992 1.00 66.75 332 GLY A CA 1
ATOM 2768 C C . GLY A 1 332 ? 1.842 12.267 -7.906 1.00 66.75 332 GLY A C 1
ATOM 2769 O O . GLY A 1 332 ? 2.357 13.385 -7.896 1.00 66.75 332 GLY A O 1
ATOM 2770 N N . ARG A 1 333 ? 0.924 11.908 -7.004 1.00 65.69 333 ARG A N 1
ATOM 2771 C CA . ARG A 1 333 ? 0.464 12.790 -5.921 1.00 65.69 333 ARG A CA 1
ATOM 2772 C C . ARG A 1 333 ? 0.989 12.302 -4.572 1.00 65.69 333 ARG A C 1
ATOM 2774 O O . ARG A 1 333 ? 0.791 11.145 -4.209 1.00 65.69 333 ARG A O 1
ATOM 2781 N N . LEU A 1 334 ? 1.604 13.207 -3.803 1.00 62.41 334 LEU A N 1
ATOM 2782 C CA . LEU A 1 334 ? 1.836 13.032 -2.365 1.00 62.41 334 LEU A CA 1
ATOM 2783 C C . LEU A 1 334 ? 0.472 13.020 -1.676 1.00 62.41 334 LEU A C 1
ATOM 2785 O O . LEU A 1 334 ? -0.111 14.056 -1.407 1.00 62.41 334 LEU A O 1
ATOM 2789 N N . GLY A 1 335 ? -0.094 11.837 -1.515 1.00 61.56 335 GLY A N 1
ATOM 2790 C CA . GLY A 1 335 ? -1.485 11.661 -1.123 1.00 61.56 335 GLY A CA 1
ATOM 2791 C C . GLY A 1 335 ? -1.867 10.249 -1.497 1.00 61.56 335 GLY A C 1
ATOM 2792 O O . GLY A 1 335 ? -2.382 9.994 -2.581 1.00 61.56 335 GLY A O 1
ATOM 2793 N N . VAL A 1 336 ? -1.471 9.326 -0.629 1.00 62.94 336 VAL A N 1
ATOM 2794 C CA . VAL A 1 336 ? -1.597 7.889 -0.830 1.00 62.94 336 VAL A CA 1
ATOM 2795 C C . VAL A 1 336 ? -3.060 7.549 -1.077 1.00 62.94 336 VAL A C 1
ATOM 2797 O O . VAL A 1 336 ? -3.890 7.704 -0.185 1.00 62.94 336 VAL A O 1
ATOM 2800 N N . LYS A 1 337 ? -3.371 7.060 -2.277 1.00 70.56 337 LYS A N 1
ATOM 2801 C CA . LYS A 1 337 ? -4.709 6.550 -2.565 1.00 70.56 337 LYS A CA 1
ATOM 2802 C C . LYS A 1 337 ? -4.843 5.141 -2.004 1.00 70.56 337 LYS A C 1
ATOM 2804 O O . LYS A 1 337 ? -4.097 4.240 -2.384 1.00 70.56 337 LYS A O 1
ATOM 2809 N N . THR A 1 338 ? -5.792 4.964 -1.099 1.00 75.94 338 THR A N 1
ATOM 2810 C CA . THR A 1 338 ? -6.338 3.648 -0.759 1.00 75.94 338 THR A CA 1
ATOM 2811 C C . THR A 1 338 ? -7.558 3.367 -1.626 1.00 75.94 338 THR A C 1
ATOM 2813 O O . THR A 1 338 ? -8.120 4.285 -2.225 1.00 75.94 338 THR A O 1
ATOM 2816 N N . SER A 1 339 ? -7.947 2.095 -1.724 1.00 82.69 339 SER A N 1
ATOM 2817 C CA . SER A 1 339 ? -9.193 1.707 -2.376 1.00 82.69 339 SER A CA 1
ATOM 2818 C C . SER A 1 339 ? -10.134 1.108 -1.341 1.00 82.69 339 SER A C 1
ATOM 2820 O O . SER A 1 339 ? -9.725 0.293 -0.518 1.00 82.69 339 SER A O 1
ATOM 2822 N N . LEU A 1 340 ? -11.398 1.516 -1.377 1.00 87.19 340 LEU A N 1
ATOM 2823 C CA . LEU A 1 340 ? -12.466 0.868 -0.609 1.00 87.19 340 LEU A CA 1
ATOM 2824 C C . LEU A 1 340 ? -13.201 -0.212 -1.392 1.00 87.19 340 LEU A C 1
ATOM 2826 O O . LEU A 1 340 ? -13.969 -0.989 -0.828 1.00 87.19 340 LEU A O 1
ATOM 2830 N N . GLU A 1 341 ? -13.000 -0.219 -2.700 1.00 88.38 341 GLU A N 1
ATOM 2831 C CA . GLU A 1 341 ? -13.629 -1.146 -3.621 1.00 88.38 341 GLU A CA 1
ATOM 2832 C C . GLU A 1 341 ? -12.544 -1.816 -4.451 1.00 88.38 341 GLU A C 1
ATOM 2834 O O . GLU A 1 341 ? -11.465 -1.247 -4.656 1.00 88.38 341 GLU A O 1
ATOM 2839 N N . ALA A 1 342 ? -12.822 -3.023 -4.932 1.00 89.50 342 ALA A N 1
ATOM 2840 C CA . ALA A 1 342 ? -11.902 -3.721 -5.811 1.00 89.50 342 ALA A CA 1
ATOM 2841 C C . ALA A 1 342 ? -11.696 -2.897 -7.096 1.00 89.50 342 ALA A C 1
ATOM 2843 O O . ALA A 1 342 ? -12.659 -2.686 -7.840 1.00 89.50 342 ALA A O 1
ATOM 2844 N N . PRO A 1 343 ? -10.473 -2.403 -7.373 1.00 88.81 343 PRO A N 1
ATOM 2845 C CA . PRO A 1 343 ? -10.206 -1.703 -8.611 1.00 88.81 343 PRO A CA 1
ATOM 2846 C C . PRO A 1 343 ? -10.317 -2.700 -9.762 1.00 88.81 343 PRO A C 1
ATOM 2848 O O . PRO A 1 343 ? -9.930 -3.865 -9.642 1.00 88.81 343 PRO A O 1
ATOM 2851 N N . ARG A 1 344 ? -10.812 -2.229 -10.906 1.00 90.56 344 ARG A N 1
ATOM 2852 C CA . ARG A 1 344 ? -10.741 -3.008 -12.139 1.00 90.56 344 ARG A CA 1
ATOM 2853 C C . ARG A 1 344 ? -9.272 -3.237 -12.474 1.00 90.56 344 ARG A C 1
ATOM 2855 O O . ARG A 1 344 ? -8.532 -2.267 -12.602 1.00 90.56 344 ARG A O 1
ATOM 2862 N N . ALA A 1 345 ? -8.875 -4.494 -12.619 1.00 91.19 345 ALA A N 1
ATOM 2863 C CA . ALA A 1 345 ? -7.510 -4.815 -12.990 1.00 91.19 345 ALA A CA 1
ATOM 2864 C C . ALA A 1 345 ? -7.186 -4.346 -14.410 1.00 91.19 345 ALA A C 1
ATOM 2866 O O . ALA A 1 345 ? -8.005 -4.508 -15.322 1.00 91.19 345 ALA A O 1
ATOM 2867 N N . GLU A 1 346 ? -5.984 -3.801 -14.593 1.00 90.38 346 GLU A N 1
ATOM 2868 C CA . GLU A 1 346 ? -5.426 -3.653 -15.934 1.00 90.38 346 GLU A CA 1
ATOM 2869 C C . GLU A 1 346 ? -5.057 -5.029 -16.494 1.00 90.38 346 GLU A C 1
ATOM 2871 O O . GLU A 1 346 ? -4.795 -5.976 -15.748 1.00 90.38 346 GLU A O 1
ATOM 2876 N N . THR A 1 347 ? -4.965 -5.130 -17.820 1.00 88.06 347 THR A N 1
ATOM 2877 C CA . THR A 1 347 ? -4.642 -6.384 -18.525 1.00 88.06 347 THR A CA 1
ATOM 2878 C C . THR A 1 347 ? -3.307 -7.001 -18.111 1.00 88.06 347 THR A C 1
ATOM 2880 O O . THR A 1 347 ? -3.080 -8.176 -18.365 1.00 88.06 347 THR A O 1
ATOM 2883 N N . TRP A 1 348 ? -2.417 -6.218 -17.500 1.00 89.31 348 TRP A N 1
ATOM 2884 C CA . TRP A 1 348 ? -1.113 -6.666 -17.028 1.00 89.31 348 TRP A CA 1
ATOM 2885 C C . TRP A 1 348 ? -1.042 -6.910 -15.517 1.00 89.31 348 TRP A C 1
ATOM 2887 O O . TRP A 1 348 ? -0.029 -7.413 -15.050 1.00 89.31 348 TRP A O 1
ATOM 2897 N N . GLU A 1 349 ? -2.043 -6.544 -14.715 1.00 88.88 349 GLU A N 1
ATOM 2898 C CA . GLU A 1 349 ? -1.942 -6.636 -13.245 1.00 88.88 349 GLU A CA 1
ATOM 2899 C C . GLU A 1 349 ? -2.282 -8.017 -12.688 1.00 88.88 349 GLU A C 1
ATOM 2901 O O . GLU A 1 349 ? -1.889 -8.343 -11.569 1.00 88.88 349 GLU A O 1
ATOM 2906 N N . VAL A 1 350 ? -3.009 -8.817 -13.458 1.00 80.12 350 VAL A N 1
ATOM 2907 C CA . VAL A 1 350 ? -3.388 -10.186 -13.115 1.00 80.12 350 VAL A CA 1
ATOM 2908 C C . VAL A 1 350 ? -2.891 -11.086 -14.228 1.00 80.12 350 VAL A C 1
ATOM 2910 O O . VAL A 1 350 ? -2.899 -10.686 -15.394 1.00 80.12 350 VAL A O 1
ATOM 2913 N N . GLU A 1 351 ? -2.463 -12.294 -13.880 1.00 68.19 351 GLU A N 1
ATOM 2914 C CA . GLU A 1 351 ? -2.271 -13.320 -14.897 1.00 68.19 351 GLU A CA 1
ATOM 2915 C C . GLU A 1 351 ? -3.607 -13.539 -15.622 1.00 68.19 351 GLU A C 1
ATOM 2917 O O . GLU A 1 351 ? -4.656 -13.567 -14.963 1.00 68.19 351 GLU A O 1
ATOM 2922 N N . PRO A 1 352 ? -3.612 -13.646 -16.961 1.00 52.88 352 PRO A N 1
ATOM 2923 C CA . PRO A 1 352 ? -4.804 -14.080 -17.665 1.00 52.88 352 PRO A CA 1
ATOM 2924 C C . PRO A 1 352 ? -5.184 -15.449 -17.101 1.00 52.88 352 PRO A C 1
ATOM 2926 O O . PRO A 1 352 ? -4.415 -16.401 -17.197 1.00 52.88 352 PRO A O 1
ATOM 2929 N N . SER A 1 353 ? -6.340 -15.534 -16.448 1.00 44.81 353 SER A N 1
ATOM 2930 C CA . SER A 1 353 ? -6.869 -16.813 -15.999 1.00 44.81 353 SER A CA 1
ATOM 2931 C C . SER A 1 353 ? -7.077 -17.697 -17.225 1.00 44.81 353 SER A C 1
ATOM 2933 O O . SER A 1 353 ? -7.766 -17.284 -18.161 1.00 44.81 353 SER A O 1
ATOM 2935 N N . ASP A 1 354 ? -6.504 -18.900 -17.212 1.00 35.69 354 ASP A N 1
ATOM 2936 C CA . ASP A 1 354 ? -6.784 -19.973 -18.171 1.00 35.69 354 ASP A CA 1
ATOM 2937 C C . ASP A 1 354 ? -8.235 -20.467 -18.008 1.00 35.69 354 ASP A C 1
ATOM 2939 O O . ASP A 1 354 ? -8.474 -21.568 -17.543 1.00 35.69 354 ASP A O 1
ATOM 2943 N N . GLU A 1 355 ? -9.218 -19.620 -18.305 1.00 35.66 355 GLU A N 1
ATOM 2944 C CA . GLU A 1 355 ? -10.667 -19.866 -18.307 1.00 35.66 355 GLU A CA 1
ATOM 2945 C C . GLU A 1 355 ? -11.273 -18.533 -18.806 1.00 35.66 355 GLU A C 1
ATOM 2947 O O . GLU A 1 355 ? -11.162 -17.513 -18.134 1.00 35.66 355 GLU A O 1
ATOM 2952 N N . VAL A 1 356 ? -11.845 -18.372 -20.004 1.00 36.31 356 VAL A N 1
ATOM 2953 C CA . VAL A 1 356 ? -12.807 -19.210 -20.720 1.00 36.31 356 VAL A CA 1
ATOM 2954 C C . VAL A 1 356 ? -12.739 -18.864 -22.223 1.00 36.31 356 VAL A C 1
ATOM 2956 O O . VAL A 1 356 ? -13.146 -17.778 -22.636 1.00 36.31 356 VAL A O 1
ATOM 2959 N N . VAL A 1 357 ? -12.270 -19.792 -23.067 1.00 35.03 357 VAL A N 1
ATOM 2960 C CA . VAL A 1 357 ? -12.674 -19.833 -24.486 1.00 35.03 357 VAL A CA 1
ATOM 2961 C C . VAL A 1 357 ? -14.015 -20.562 -24.519 1.00 35.03 357 VAL A C 1
ATOM 2963 O O . VAL A 1 357 ? -14.091 -21.752 -24.813 1.00 35.03 357 VAL A O 1
ATOM 2966 N N . GLU A 1 358 ? -15.088 -19.865 -24.148 1.00 34.62 358 GLU A N 1
ATOM 2967 C CA . GLU A 1 358 ? -16.431 -20.305 -24.510 1.00 34.62 358 GLU A CA 1
ATOM 2968 C C . GLU A 1 358 ? -16.628 -19.918 -25.966 1.00 34.62 358 GLU A C 1
ATOM 2970 O O . GLU A 1 358 ? -16.697 -18.743 -26.336 1.00 34.62 358 GLU A O 1
ATOM 2975 N N . GLY A 1 359 ? -16.642 -20.952 -26.803 1.00 41.31 359 GLY A N 1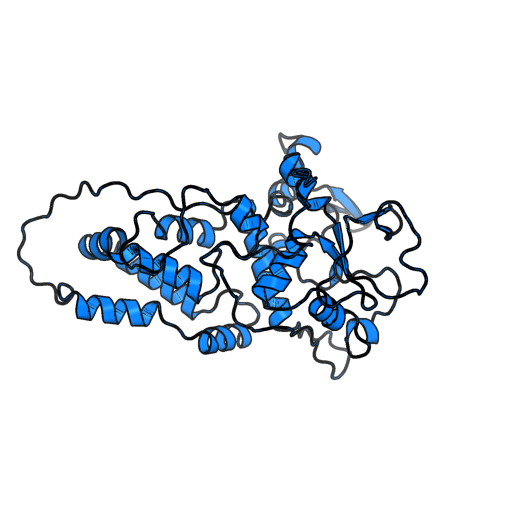
ATOM 2976 C CA . GLY A 1 359 ? -16.934 -20.835 -28.213 1.00 41.31 359 GLY A CA 1
ATOM 2977 C C . GLY A 1 359 ? -18.228 -20.064 -28.435 1.00 41.31 359 GLY A C 1
ATOM 2978 O O . GLY A 1 359 ? -19.293 -20.434 -27.949 1.00 41.31 359 GLY A O 1
ATOM 2979 N N . SER A 1 360 ? -18.127 -19.014 -29.236 1.00 31.09 360 SER A N 1
ATOM 2980 C CA . SER A 1 360 ? -19.256 -18.468 -29.975 1.00 31.09 360 SER A CA 1
ATOM 2981 C C . SER A 1 360 ? -19.008 -18.778 -31.447 1.00 31.09 360 SER A C 1
ATOM 2983 O O . SER A 1 360 ? -18.270 -18.073 -32.128 1.00 31.09 360 SER A O 1
ATOM 2985 N N . SER A 1 361 ? -19.543 -19.947 -31.821 1.00 36.47 361 SER A N 1
ATOM 2986 C CA . SER A 1 361 ? -20.230 -20.294 -33.080 1.00 36.47 361 SER A CA 1
ATOM 2987 C C . SER A 1 361 ? -19.897 -19.517 -34.349 1.00 36.47 361 SER A C 1
ATOM 2989 O O . SER A 1 361 ? -20.206 -18.303 -34.372 1.00 36.47 361 SER A O 1
#

Sequence (361 aa):
MPTKTLNEILTITPKDGQIWEDWVVVSPIWGKDWVSPPAYCDSYGAIEIDGTEDWNVRDENFLRIHRICLSFLCRRLSITPRELWESLYAPESIYFLHYNRPGEQLLPYFHYHDMEGRNKQFFGYAVKKIDTARQRWVNDTESMDQTSWILARPNLLPAPEPLLPSSVSLSCQCSVRTFDIPELFDAILDSIVFVSSETIAAELLEDRRNFDSPSAILAARALLSLVQVDRWFYHAIVQERQGLFLRAAHNFGWMLPCTPADWCEWPRELSPIKFDLLQQYDWRAYLLAFLRKDNAHVRNRWRFQMMTSNFSRGITRFTRDYSTVIWRWNVGRLGVKTSLEAPRAETWEVEPSDEVVEGSS

Organism: NCBI:txid297713

pLDDT: mean 71.52, std 16.25, range [30.23, 91.31]

Radius of gyration: 23.79 Å; Cα contacts (8 Å, |Δi|>4): 483; chains: 1; bounding box: 70×47×70 Å

Foldseek 3Di:
DDPDDPCRLPPDDVVLVVQVQQKWKDFLPDDQQDIAGRWDADPVGQIHGPNDSCPCVPVGDMDIDRLQLLLQLCLFQVGTSNLLVCCCGPCPHVCVVPPSDPPPHCVVVQPLVVCPVPDNDDPDQCWDQPDPVPSDTDHDSVVSSVCVLLSGALLQADDFAFDDPDPDDPDPDDDPDPPVPPVVVVVVLCVLLDDALVLQLVQLQPDVVDLFRPSLVRSLCVLVVLCVPDPVSVCCQQAQFQLSLVSSCQQRLHDADRGLSSVVNHDPVDAQADSHRHDRGRSNVSVVCLVVCPDSSSVNNVSSSSSSSCLLNFDADDPPPDPDDGNPSNRGGSGTGHGSHNDDHDPSSDDPPPDDPPDDD

Solvent-accessible surface area (backbone atoms only — not comparable to full-atom values): 21325 Å² total; per-residue (Å²): 130,84,92,65,53,74,68,70,47,63,64,59,51,71,73,35,46,52,61,77,61,40,24,24,40,36,48,85,92,51,56,57,80,47,55,51,63,65,31,49,66,55,99,85,69,51,63,27,46,80,90,35,69,80,79,64,82,75,81,65,83,66,46,78,43,39,44,69,59,50,40,46,46,24,51,31,28,70,41,44,59,37,59,54,44,40,42,50,58,31,83,88,12,63,47,40,72,75,51,80,48,93,86,68,68,70,69,85,74,55,76,62,69,79,50,52,79,63,88,66,56,64,95,56,75,44,53,41,75,78,35,89,89,75,71,41,68,43,76,29,65,71,56,37,48,73,43,45,31,74,57,34,46,54,41,56,65,85,73,56,49,73,58,75,82,81,84,73,76,84,75,93,68,98,67,91,51,90,65,76,42,63,67,62,44,48,53,53,53,44,68,48,47,68,64,56,56,65,58,45,26,51,46,43,63,73,40,82,86,46,84,62,30,65,65,50,56,49,28,55,49,49,57,58,46,48,41,68,74,40,74,63,44,27,44,55,37,71,63,52,30,29,15,51,44,47,43,37,28,46,65,66,32,45,85,50,47,55,34,47,63,21,46,72,64,40,64,81,86,62,61,74,59,68,78,45,40,60,54,70,42,35,29,57,61,37,52,48,53,60,74,67,41,78,45,42,21,48,39,28,32,49,52,53,52,46,49,46,53,43,35,35,65,20,60,79,78,82,62,98,82,66,88,86,76,78,47,66,44,58,54,61,49,59,51,53,49,48,35,56,51,80,57,84,66,55,90,70,67,49,80,84,64,98,73,77,92,74,82,80,129

Nearest PDB structures (foldseek):
  8k2p-assembly1_A  TM=1.133E-01  e=5.507E+00  Colletotrichum tofieldiae

Secondary structure (DSSP, 8-state):
--SS-HHHHS---HHHHHHTT-EEEE-TTS-TT--PSPEEE-TT-PEEETTBSTT-TT-PPPEEEEHHHHHHHHHHHT--HHHHHHHHHSTTSHHHHHH--TT--SGGGS--GGGGTTTT--SSTTEEEEETTTTEEEE-HHHHHTTGGGGS-TT-PPPPPBPPPP-----------TT--HHHHHHHHHHHH---HHHHHHHHHH-TT-SS-HHHHHHHHHHHHHHHH-HHHHHHHHTT-THHHHHHHHHTT-SS--SHHHHHHS-TTS-S----SS-SB-HHHHHHHHHH--SHHHHHHHHHHHHHHHHHH------TT--S-------S-SS----SSPPPPPTTTS---S-------

Mean predicted aligned error: 12.23 Å